Protein AF-A0A413Q1A0-F1 (afdb_monomer_lite)

Organism: NCBI:txid39491

Radius of gyration: 35.73 Å; chains: 1; bounding box: 87×46×108 Å

Secondary structure (DSSP, 8-state):
-----PPPPHHHHHHHHHHHHHTT--HHHHHHHHHHHHHT--HHHHHHH--TTS-HHHHHHHHHHHHTT--HHHHHHHT-TTS-HHHHHHHHHHHHTT--HHHHHHHHHTT--HHHHHHHHHHHHHHHHHHHHHS-S--HHHHHHHHHHHHHHHHHHHHHHHHHHHHHHHHHHHH-THHHHHHHHHHHHHHHHHHHHHHHHHHHHHHHHHHHHHHHHHHHHHHHHHHHH-

Structure (mmCIF, N/CA/C/O backbone):
data_AF-A0A413Q1A0-F1
#
_entry.id   AF-A0A413Q1A0-F1
#
loop_
_atom_site.group_PDB
_atom_site.id
_atom_site.type_symbol
_atom_site.label_atom_id
_atom_site.label_alt_id
_atom_site.label_comp_id
_atom_site.label_asym_id
_atom_site.label_entity_id
_atom_site.label_seq_id
_atom_site.pdbx_PDB_ins_code
_atom_site.Cartn_x
_atom_site.Cartn_y
_atom_site.Cartn_z
_atom_site.occupancy
_atom_site.B_iso_or_equiv
_atom_site.auth_seq_id
_atom_site.auth_comp_id
_atom_site.auth_asym_id
_atom_site.auth_atom_id
_atom_site.pdbx_PDB_model_num
ATOM 1 N N . MET A 1 1 ? -10.981 -13.295 -1.061 1.00 40.31 1 MET A N 1
ATOM 2 C CA . MET A 1 1 ? -10.394 -13.235 -2.412 1.00 40.31 1 MET A CA 1
ATOM 3 C C . MET A 1 1 ? -9.295 -12.208 -2.297 1.00 40.31 1 MET A C 1
ATOM 5 O O . MET A 1 1 ? -9.630 -11.037 -2.257 1.00 40.31 1 MET A O 1
ATOM 9 N N . GLU A 1 2 ? -8.039 -12.616 -2.133 1.00 43.53 2 GLU A N 1
ATOM 10 C CA . GLU A 1 2 ? -6.940 -11.672 -2.350 1.00 43.53 2 GLU A CA 1
ATOM 11 C C . GLU A 1 2 ? -6.896 -11.429 -3.860 1.00 43.53 2 GLU A C 1
ATOM 13 O O . GLU A 1 2 ? -6.634 -12.346 -4.644 1.00 43.53 2 GLU A O 1
ATOM 18 N N . GLU A 1 3 ? -7.280 -10.224 -4.290 1.00 47.72 3 GLU A N 1
ATOM 19 C CA . GLU A 1 3 ? -6.879 -9.744 -5.608 1.00 47.72 3 GLU A CA 1
ATOM 20 C C . GLU A 1 3 ? -5.351 -9.823 -5.629 1.00 47.72 3 GLU A C 1
ATOM 22 O O . GLU A 1 3 ? -4.702 -9.173 -4.817 1.00 47.72 3 GLU A O 1
ATOM 27 N N . ASN A 1 4 ? -4.766 -10.632 -6.518 1.00 54.69 4 ASN A N 1
ATOM 28 C CA . ASN A 1 4 ? -3.334 -10.564 -6.804 1.00 54.69 4 ASN A CA 1
ATOM 29 C C . ASN A 1 4 ? -3.051 -9.162 -7.352 1.00 54.69 4 ASN A C 1
ATOM 31 O O . ASN A 1 4 ? -3.217 -8.901 -8.546 1.00 54.69 4 ASN A O 1
ATOM 35 N N . ARG A 1 5 ? -2.711 -8.239 -6.453 1.00 67.94 5 ARG A N 1
ATOM 36 C CA . ARG A 1 5 ? -2.387 -6.862 -6.792 1.00 67.94 5 ARG A CA 1
ATOM 37 C C . ARG A 1 5 ? -1.023 -6.888 -7.462 1.00 67.94 5 ARG A C 1
ATOM 39 O O . ARG A 1 5 ? -0.015 -7.157 -6.821 1.00 67.94 5 ARG A O 1
ATOM 46 N N . GLU A 1 6 ? -0.993 -6.673 -8.772 1.00 72.62 6 GLU A N 1
ATOM 47 C CA . GLU A 1 6 ? 0.274 -6.546 -9.484 1.00 72.62 6 GLU A CA 1
ATOM 48 C C . GLU A 1 6 ? 0.897 -5.181 -9.162 1.00 72.62 6 GLU A C 1
ATOM 50 O O . GLU A 1 6 ? 0.285 -4.146 -9.459 1.00 72.62 6 GLU A O 1
ATOM 55 N N . PRO A 1 7 ? 2.099 -5.142 -8.561 1.00 75.88 7 PRO A N 1
ATOM 56 C CA . PRO A 1 7 ? 2.751 -3.885 -8.251 1.00 75.88 7 PRO A CA 1
ATOM 57 C C . PRO A 1 7 ? 3.170 -3.158 -9.528 1.00 75.88 7 PRO A C 1
ATOM 59 O O . PRO A 1 7 ? 3.539 -3.754 -10.545 1.00 75.88 7 PRO A O 1
ATOM 62 N N . LEU A 1 8 ? 3.138 -1.828 -9.467 1.00 78.56 8 LEU A N 1
ATOM 63 C CA . LEU A 1 8 ? 3.661 -0.987 -10.540 1.00 78.56 8 LEU A CA 1
ATOM 64 C C . LEU A 1 8 ? 5.155 -1.263 -10.752 1.00 78.56 8 LEU A C 1
ATOM 66 O O . LEU A 1 8 ? 5.897 -1.566 -9.819 1.00 78.56 8 LEU A O 1
ATOM 70 N N . SER A 1 9 ? 5.633 -1.086 -11.986 1.00 86.06 9 SER A N 1
ATOM 71 C CA . SER A 1 9 ? 7.069 -1.187 -12.254 1.00 86.06 9 SER A CA 1
ATOM 72 C C . SER A 1 9 ? 7.849 -0.147 -11.442 1.00 86.06 9 SER A C 1
ATOM 74 O O . SER A 1 9 ? 7.395 0.985 -11.270 1.00 86.06 9 SER A O 1
ATOM 76 N N . ALA A 1 10 ? 9.064 -0.490 -11.001 1.00 85.06 10 ALA A N 1
ATOM 77 C CA . ALA A 1 10 ? 9.901 0.404 -10.192 1.00 85.06 10 ALA A CA 1
ATOM 78 C C . ALA A 1 10 ? 10.093 1.798 -10.830 1.00 85.06 10 ALA A C 1
ATOM 80 O O . ALA A 1 10 ? 10.106 2.814 -10.139 1.00 85.06 10 ALA A O 1
ATOM 81 N N . ILE A 1 11 ? 10.164 1.861 -12.166 1.00 87.50 11 ILE A N 1
ATOM 82 C CA . ILE A 1 11 ? 10.262 3.116 -12.930 1.00 87.50 11 ILE A CA 1
ATOM 83 C C . ILE A 1 11 ? 8.973 3.943 -12.812 1.00 87.50 11 ILE A C 1
ATOM 85 O O . ILE A 1 11 ? 9.024 5.168 -12.670 1.00 87.50 11 ILE A O 1
ATOM 89 N N . ALA A 1 12 ? 7.808 3.292 -12.884 1.00 88.06 12 ALA A N 1
ATOM 90 C CA . ALA A 1 12 ? 6.521 3.959 -12.733 1.00 88.06 12 ALA A CA 1
ATOM 91 C C . ALA A 1 12 ? 6.328 4.480 -11.303 1.00 88.06 12 ALA A C 1
ATOM 93 O O . ALA A 1 12 ? 5.909 5.629 -11.144 1.00 88.06 12 ALA A O 1
ATOM 94 N N . ILE A 1 13 ? 6.701 3.685 -10.292 1.00 89.69 13 ILE A N 1
ATOM 95 C CA . ILE A 1 13 ? 6.683 4.093 -8.880 1.00 89.69 13 ILE A CA 1
ATOM 96 C C . ILE A 1 13 ? 7.561 5.332 -8.690 1.00 89.69 13 ILE A C 1
ATOM 98 O O . ILE A 1 13 ? 7.061 6.367 -8.251 1.00 89.69 13 ILE A O 1
ATOM 102 N N . GLU A 1 14 ? 8.827 5.292 -9.114 1.00 91.75 14 GLU A N 1
ATOM 103 C CA . GLU A 1 14 ? 9.751 6.421 -8.947 1.00 91.75 14 GLU A CA 1
ATOM 104 C C . GLU A 1 14 ? 9.217 7.704 -9.603 1.00 91.75 14 GLU A C 1
ATOM 106 O O . GLU A 1 14 ? 9.221 8.774 -8.993 1.00 91.75 14 GLU A O 1
ATOM 111 N N . LYS A 1 15 ? 8.647 7.607 -10.812 1.00 91.94 15 LYS A N 1
ATOM 112 C CA . LYS A 1 15 ? 8.029 8.760 -11.486 1.00 91.94 15 LYS A CA 1
ATOM 113 C C . LYS A 1 15 ? 6.879 9.362 -10.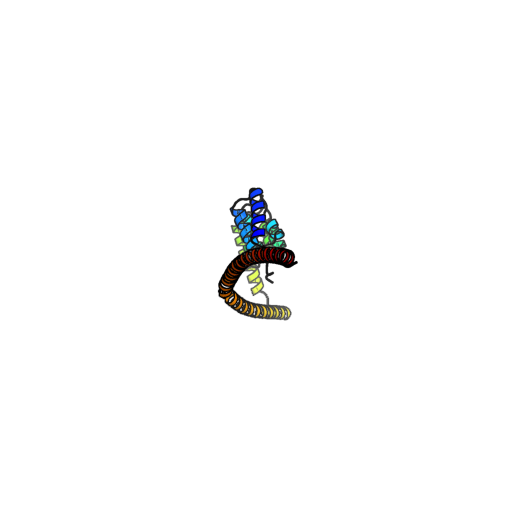669 1.00 91.94 15 LYS A C 1
ATOM 115 O O . LYS A 1 15 ? 6.740 10.586 -10.632 1.00 91.94 15 LYS A O 1
ATOM 120 N N . LYS A 1 16 ? 6.056 8.535 -10.016 1.00 91.81 16 LYS A N 1
ATOM 121 C CA . LYS A 1 16 ? 4.971 9.000 -9.136 1.00 91.81 16 LYS A CA 1
ATOM 122 C C . LYS A 1 16 ? 5.524 9.644 -7.861 1.00 91.81 16 LYS A C 1
ATOM 124 O O . LYS A 1 16 ? 5.057 10.720 -7.492 1.00 91.81 16 LYS A O 1
ATOM 129 N N . LEU A 1 17 ? 6.550 9.062 -7.240 1.00 92.56 17 LEU A N 1
ATOM 130 C CA . LEU A 1 17 ? 7.190 9.626 -6.045 1.00 92.56 17 LEU A CA 1
ATOM 131 C C . LEU A 1 17 ? 7.840 10.991 -6.327 1.00 92.56 17 LEU A C 1
ATOM 133 O O . LEU A 1 17 ? 7.701 11.914 -5.524 1.00 92.56 17 LEU A O 1
ATOM 137 N N . GLN A 1 18 ? 8.458 11.175 -7.498 1.00 92.31 18 GLN A N 1
ATOM 138 C CA . GLN A 1 18 ? 8.995 12.476 -7.925 1.00 92.31 18 GLN A CA 1
ATOM 139 C C . GLN A 1 18 ? 7.905 13.557 -8.028 1.00 92.31 18 GLN A C 1
ATOM 141 O O . GLN A 1 18 ? 8.116 14.702 -7.625 1.00 92.31 18 GLN A O 1
ATOM 146 N N . LEU A 1 19 ? 6.700 13.208 -8.495 1.00 92.25 19 LEU A N 1
ATOM 147 C CA . LEU A 1 19 ? 5.569 14.144 -8.508 1.00 92.25 19 LEU A CA 1
ATOM 148 C C . LEU A 1 19 ? 5.139 14.551 -7.092 1.00 92.25 19 LEU A C 1
ATOM 150 O O . LEU A 1 19 ? 4.730 15.695 -6.888 1.00 92.25 19 LEU A O 1
ATOM 154 N N . LEU A 1 20 ? 5.236 13.646 -6.116 1.00 91.31 20 LEU A N 1
ATOM 155 C CA . LEU A 1 20 ? 4.940 13.947 -4.713 1.00 91.31 20 LEU A CA 1
ATOM 156 C C . LEU A 1 20 ? 6.012 14.842 -4.082 1.00 91.31 20 LEU A C 1
ATOM 158 O O . LEU A 1 20 ? 5.656 15.808 -3.402 1.00 91.31 20 LEU A O 1
ATOM 162 N N . ARG A 1 21 ? 7.298 14.609 -4.387 1.00 92.00 21 ARG A N 1
ATOM 163 C CA . ARG A 1 21 ? 8.405 15.507 -3.998 1.00 92.00 21 ARG A CA 1
ATOM 164 C C . ARG A 1 21 ? 8.173 16.926 -4.525 1.00 92.00 21 ARG A C 1
ATOM 166 O O . ARG A 1 21 ? 8.232 17.885 -3.759 1.00 92.00 21 ARG A O 1
ATOM 173 N N . ASN A 1 22 ? 7.787 17.056 -5.797 1.00 92.69 22 ASN A N 1
ATOM 174 C CA . ASN A 1 22 ? 7.470 18.351 -6.416 1.00 92.69 22 ASN A CA 1
ATOM 175 C C . ASN A 1 22 ? 6.252 19.049 -5.785 1.00 92.69 22 ASN A C 1
ATOM 177 O O . ASN A 1 22 ? 6.147 20.271 -5.827 1.00 92.69 22 ASN A O 1
ATOM 181 N N . LYS A 1 23 ? 5.323 18.290 -5.192 1.00 89.81 23 LYS A N 1
ATOM 182 C CA . LYS A 1 23 ? 4.162 18.821 -4.453 1.00 89.81 23 LYS A CA 1
ATOM 183 C C . LYS A 1 23 ? 4.468 19.147 -2.983 1.00 89.81 23 LYS A C 1
ATOM 185 O O . LYS A 1 23 ? 3.547 19.562 -2.264 1.00 89.81 23 LYS A O 1
ATOM 190 N N . HIS A 1 24 ? 5.725 18.994 -2.561 1.00 88.62 24 HIS A N 1
ATOM 191 C CA . HIS A 1 24 ? 6.214 19.217 -1.200 1.00 88.62 24 HIS A CA 1
ATOM 192 C C . HIS A 1 24 ? 5.520 18.342 -0.145 1.00 88.62 24 HIS A C 1
ATOM 194 O O . HIS A 1 24 ? 5.150 18.828 0.923 1.00 88.62 24 HIS A O 1
ATOM 200 N N . PHE A 1 25 ? 5.299 17.061 -0.451 1.00 90.25 25 PHE A N 1
ATOM 201 C CA . PHE A 1 25 ? 4.959 16.079 0.583 1.00 90.25 25 PHE A CA 1
ATOM 202 C C . PHE A 1 25 ? 6.195 15.731 1.425 1.00 90.25 25 PHE A C 1
ATOM 204 O O . PHE A 1 25 ? 7.323 15.846 0.946 1.00 90.25 25 PHE A O 1
ATOM 211 N N . SER A 1 26 ? 5.984 15.325 2.681 1.00 91.31 26 SER A N 1
ATOM 212 C CA . SER A 1 26 ? 7.075 14.893 3.561 1.00 91.31 26 SER A CA 1
ATOM 213 C C . SER A 1 26 ? 7.704 13.588 3.069 1.00 91.31 26 SER A C 1
ATOM 215 O O . SER A 1 26 ? 7.033 12.777 2.427 1.00 91.31 26 SER A O 1
ATOM 217 N N . GLU A 1 27 ? 8.973 13.354 3.416 1.00 92.25 27 GLU A N 1
ATOM 218 C CA . GLU A 1 27 ? 9.640 12.083 3.098 1.00 92.25 27 GLU A CA 1
ATOM 219 C C . GLU A 1 27 ? 8.909 10.886 3.726 1.00 92.25 27 GLU A C 1
ATOM 221 O O . GLU A 1 27 ? 8.806 9.851 3.080 1.00 92.25 27 GLU A O 1
ATOM 226 N N . ASP A 1 28 ? 8.304 11.040 4.910 1.00 92.56 28 ASP A N 1
ATOM 227 C CA . ASP A 1 28 ? 7.499 9.976 5.530 1.00 92.56 28 ASP A CA 1
ATOM 228 C C . ASP A 1 28 ? 6.256 9.625 4.702 1.00 92.56 28 ASP A C 1
ATOM 230 O O . ASP A 1 28 ? 5.917 8.452 4.550 1.00 92.56 28 ASP A O 1
ATOM 234 N N . THR A 1 29 ? 5.592 10.632 4.120 1.00 93.12 29 THR A N 1
ATOM 235 C CA . THR A 1 29 ? 4.441 10.401 3.230 1.00 93.12 29 THR A CA 1
ATOM 236 C C . THR A 1 29 ? 4.890 9.708 1.949 1.00 93.12 29 THR A C 1
ATOM 238 O O . THR A 1 29 ? 4.231 8.795 1.463 1.00 93.12 29 THR A O 1
ATOM 241 N N . ILE A 1 30 ? 6.031 10.125 1.398 1.00 93.75 30 ILE A N 1
ATOM 242 C CA . ILE A 1 30 ? 6.608 9.524 0.191 1.00 93.75 30 ILE A CA 1
ATOM 243 C C . ILE A 1 30 ? 7.006 8.066 0.459 1.00 93.75 30 ILE A C 1
ATOM 245 O O . ILE A 1 30 ? 6.750 7.209 -0.384 1.00 93.75 30 ILE A O 1
ATOM 249 N N . ALA A 1 31 ? 7.588 7.773 1.624 1.00 94.25 31 ALA A N 1
ATOM 250 C CA . ALA A 1 31 ? 7.953 6.422 2.035 1.00 94.25 31 ALA A CA 1
ATOM 251 C C . ALA A 1 31 ? 6.723 5.520 2.215 1.00 94.25 31 ALA A C 1
ATOM 253 O O . ALA A 1 31 ? 6.740 4.384 1.745 1.00 94.25 31 ALA A O 1
ATOM 254 N N . LEU A 1 32 ? 5.647 6.039 2.821 1.00 94.69 32 LEU A N 1
ATOM 255 C CA . LEU A 1 32 ? 4.372 5.326 2.937 1.00 94.69 32 LEU A CA 1
ATOM 256 C C . LEU A 1 32 ? 3.809 4.976 1.554 1.00 94.69 32 LEU A C 1
ATOM 258 O O . LEU A 1 32 ? 3.583 3.813 1.250 1.00 94.69 32 LEU A O 1
ATOM 262 N N . VAL A 1 33 ? 3.679 5.974 0.677 1.00 94.38 33 VAL A N 1
ATOM 263 C CA . VAL A 1 33 ? 3.143 5.784 -0.680 1.00 94.38 33 VAL A CA 1
ATOM 264 C C . VAL A 1 33 ? 3.996 4.821 -1.503 1.00 94.38 33 VAL A C 1
ATOM 266 O O . VAL A 1 33 ? 3.470 4.061 -2.313 1.00 94.38 33 VAL A O 1
ATOM 269 N N . LYS A 1 34 ? 5.318 4.844 -1.314 1.00 93.81 34 LYS A N 1
ATOM 270 C CA . LYS A 1 34 ? 6.221 3.887 -1.952 1.00 93.81 34 LYS A CA 1
ATOM 271 C C . LYS A 1 34 ? 5.894 2.456 -1.524 1.00 93.81 34 LYS A C 1
ATOM 273 O O . LYS A 1 34 ? 5.703 1.620 -2.400 1.00 93.81 34 LYS A O 1
ATOM 278 N N . SER A 1 35 ? 5.803 2.208 -0.216 1.00 92.25 35 SER A N 1
ATOM 279 C CA . SER A 1 35 ? 5.449 0.892 0.332 1.00 92.25 35 SER A CA 1
ATOM 280 C C . SER A 1 35 ? 4.106 0.404 -0.213 1.00 92.25 35 SER A C 1
ATOM 282 O O . SER A 1 35 ? 3.972 -0.752 -0.594 1.00 92.25 35 SER A O 1
ATOM 284 N N . ASP A 1 36 ? 3.132 1.303 -0.309 1.00 93.94 36 ASP A N 1
ATOM 285 C CA . ASP A 1 36 ? 1.787 0.992 -0.788 1.00 93.94 36 ASP A CA 1
ATOM 286 C C . ASP A 1 36 ? 1.759 0.648 -2.283 1.00 93.94 36 ASP A C 1
ATOM 288 O O . ASP A 1 36 ? 1.082 -0.290 -2.702 1.00 93.94 36 ASP A O 1
ATOM 292 N N . TYR A 1 37 ? 2.533 1.357 -3.108 1.00 91.75 37 TYR A N 1
ATOM 293 C CA . TYR A 1 37 ? 2.694 0.990 -4.516 1.00 91.75 37 TYR A CA 1
ATOM 294 C C . TYR A 1 37 ? 3.456 -0.328 -4.703 1.00 91.75 37 TYR A C 1
ATOM 296 O O . TYR A 1 37 ? 3.140 -1.077 -5.628 1.00 91.75 37 TYR A O 1
ATOM 304 N N . GLU A 1 38 ? 4.447 -0.611 -3.851 1.00 89.88 38 GLU A N 1
ATOM 305 C CA . GLU A 1 38 ? 5.189 -1.881 -3.840 1.00 89.88 38 GLU A CA 1
ATOM 306 C C . GLU A 1 38 ? 4.307 -3.053 -3.388 1.00 89.88 38 GLU A C 1
ATOM 308 O O . GLU A 1 38 ? 4.469 -4.161 -3.892 1.00 89.88 38 GLU A O 1
ATOM 313 N N . TYR A 1 39 ? 3.335 -2.799 -2.506 1.00 88.38 39 TYR A N 1
ATOM 314 C CA . TYR A 1 39 ? 2.279 -3.749 -2.148 1.00 88.38 39 TYR A CA 1
ATOM 315 C C . TYR A 1 39 ? 1.258 -3.960 -3.284 1.00 88.38 39 TYR A C 1
ATOM 317 O O . TYR A 1 39 ? 0.585 -4.985 -3.340 1.00 88.38 39 TYR A O 1
ATOM 325 N N . GLY A 1 40 ? 1.151 -3.006 -4.213 1.00 89.50 40 GLY A N 1
ATOM 326 C CA . GLY A 1 40 ? 0.236 -3.063 -5.355 1.00 89.50 40 GLY A CA 1
ATOM 327 C C . GLY A 1 40 ? -1.062 -2.273 -5.173 1.00 89.50 40 GLY A C 1
ATOM 328 O O . GLY A 1 40 ? -2.018 -2.493 -5.920 1.00 89.50 40 GLY A O 1
ATOM 329 N N . LEU A 1 41 ? -1.121 -1.333 -4.221 1.00 90.50 41 LEU A N 1
ATOM 330 C CA . LEU A 1 41 ? -2.234 -0.383 -4.153 1.00 90.50 41 LEU A CA 1
ATOM 331 C C . LEU A 1 41 ? -2.303 0.455 -5.438 1.00 90.50 41 LEU A C 1
ATOM 333 O O . LEU A 1 41 ? -1.298 0.968 -5.947 1.00 90.50 41 LEU A O 1
ATOM 337 N N . LYS A 1 42 ? -3.518 0.616 -5.964 1.00 90.81 42 LYS A N 1
ATOM 338 C CA . LYS A 1 42 ? -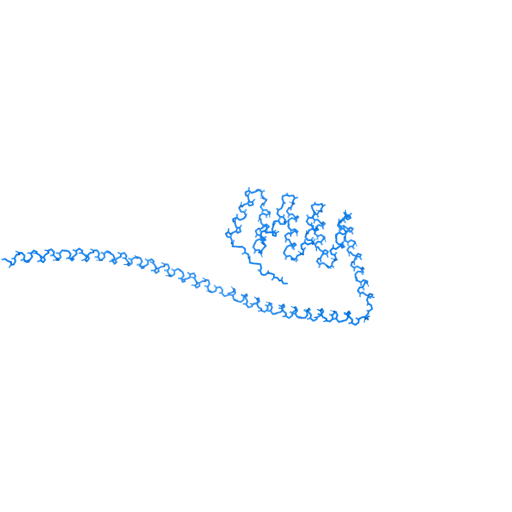3.787 1.418 -7.162 1.00 90.81 42 LYS A CA 1
ATOM 339 C C . LYS A 1 42 ? -3.749 2.905 -6.814 1.00 90.81 42 LYS A C 1
ATOM 341 O O . LYS A 1 42 ? -4.009 3.319 -5.687 1.00 90.81 42 LYS A O 1
ATOM 346 N N . GLU A 1 43 ? -3.500 3.742 -7.819 1.00 88.81 43 GLU A N 1
ATOM 347 C CA . GLU A 1 43 ? -3.471 5.203 -7.645 1.00 88.81 43 GLU A CA 1
ATOM 348 C C . GLU A 1 43 ? -4.785 5.755 -7.064 1.00 88.81 43 GLU A C 1
ATOM 350 O O . GLU A 1 43 ? -4.766 6.670 -6.243 1.00 88.81 43 GLU A O 1
ATOM 355 N N . GLU A 1 44 ? -5.921 5.165 -7.442 1.00 89.69 44 GLU A N 1
ATOM 356 C CA . GLU A 1 44 ? -7.240 5.508 -6.901 1.00 89.69 44 GLU A CA 1
ATOM 357 C C . GLU A 1 44 ? -7.326 5.250 -5.392 1.00 89.69 44 GLU A C 1
ATOM 359 O O . GLU A 1 44 ? -7.877 6.072 -4.663 1.00 89.69 44 GLU A O 1
ATOM 364 N N . GLU A 1 45 ? -6.735 4.158 -4.912 1.00 91.25 45 GLU A N 1
ATOM 365 C CA . GLU A 1 45 ? -6.732 3.782 -3.497 1.00 91.25 45 GLU A CA 1
ATOM 366 C C . GLU A 1 45 ? -5.804 4.688 -2.694 1.00 91.25 45 GLU A C 1
ATOM 368 O O . GLU A 1 45 ? -6.202 5.240 -1.671 1.00 91.25 45 GLU A O 1
ATOM 373 N N . ILE A 1 46 ? -4.603 4.946 -3.211 1.00 92.19 46 ILE A N 1
ATOM 374 C CA . ILE A 1 46 ? -3.644 5.862 -2.581 1.00 92.19 46 ILE A CA 1
ATOM 375 C C . ILE A 1 46 ? -4.220 7.279 -2.494 1.00 92.19 46 ILE A C 1
ATOM 377 O O . ILE A 1 46 ? -4.040 7.979 -1.496 1.00 92.19 46 ILE A O 1
ATOM 381 N N . SER A 1 47 ? -4.989 7.703 -3.501 1.00 91.12 47 SER A N 1
ATOM 382 C CA . SER A 1 47 ? -5.649 9.010 -3.482 1.00 91.12 47 SER A CA 1
ATOM 383 C C . SER A 1 47 ? -6.664 9.179 -2.341 1.00 91.12 47 SER A C 1
ATOM 385 O O . SER A 1 47 ? -6.957 10.317 -1.969 1.00 91.12 47 SER A O 1
ATOM 387 N N . LEU A 1 48 ? -7.164 8.084 -1.745 1.00 90.06 48 LEU A N 1
ATOM 388 C CA . LEU A 1 48 ? -8.124 8.135 -0.634 1.00 90.06 48 LEU A CA 1
ATOM 389 C C . LEU A 1 48 ? -7.517 8.732 0.637 1.00 90.06 48 LEU A C 1
ATOM 391 O O . LEU A 1 48 ? -8.217 9.438 1.367 1.00 90.06 48 LEU A O 1
ATOM 395 N N . TYR A 1 49 ? -6.235 8.469 0.897 1.00 90.75 49 TYR A N 1
ATOM 396 C CA . TYR A 1 49 ? -5.541 8.975 2.081 1.00 90.75 49 TYR A CA 1
ATOM 397 C C . TYR A 1 49 ? -4.549 10.097 1.766 1.00 90.75 49 TYR A C 1
ATOM 399 O O . TYR A 1 49 ? -4.146 10.824 2.672 1.00 90.75 49 TYR A O 1
ATOM 407 N N . LEU A 1 50 ? -4.159 10.288 0.502 1.00 90.69 50 LEU A N 1
ATOM 408 C CA . LEU A 1 50 ? -3.158 11.281 0.109 1.00 90.69 50 LEU A CA 1
ATOM 409 C C . LEU A 1 50 ? -3.723 12.717 0.080 1.00 90.69 50 LEU A C 1
ATOM 411 O O . LEU A 1 50 ? -3.865 13.342 -0.973 1.00 90.69 50 LEU A O 1
ATOM 415 N N . ASN A 1 51 ? -4.025 13.264 1.257 1.00 85.06 51 ASN A N 1
ATOM 416 C CA . ASN A 1 51 ? -4.587 14.602 1.440 1.00 85.06 51 ASN A CA 1
ATOM 417 C C . ASN A 1 51 ? -3.783 15.407 2.471 1.00 85.06 51 ASN A C 1
ATOM 419 O O . ASN A 1 51 ? -3.552 14.952 3.583 1.00 85.06 51 ASN A O 1
ATOM 423 N N . LYS A 1 52 ? -3.415 16.648 2.126 1.00 82.94 52 LYS A N 1
ATOM 424 C CA . LYS A 1 52 ? -2.635 17.554 2.991 1.00 82.94 52 LYS A CA 1
ATOM 425 C C . LYS A 1 52 ? -3.335 17.946 4.299 1.00 82.94 52 LYS A C 1
ATOM 427 O O . LYS A 1 52 ? -2.681 18.515 5.164 1.00 82.94 52 LYS A O 1
ATOM 432 N N . SER A 1 53 ? -4.641 17.706 4.431 1.00 85.69 53 SER A N 1
ATOM 433 C CA . SER A 1 53 ? -5.353 17.910 5.697 1.00 85.69 53 SER A CA 1
ATOM 434 C C . SER A 1 53 ? -5.097 16.811 6.726 1.00 85.69 53 SER A C 1
ATOM 436 O O . SER A 1 53 ? -5.444 17.015 7.885 1.00 85.69 53 SER A O 1
ATOM 438 N N . TYR A 1 54 ? -4.570 15.658 6.308 1.00 88.31 54 TYR A N 1
ATOM 439 C CA . TYR A 1 54 ? -4.226 14.569 7.212 1.00 88.31 54 TYR A CA 1
ATOM 440 C C . TYR A 1 54 ? -2.779 14.689 7.681 1.00 88.31 54 TYR A C 1
ATOM 442 O O . TYR A 1 54 ? -1.896 15.077 6.910 1.00 88.31 54 TYR A O 1
ATOM 450 N N . ASP A 1 55 ? -2.542 14.325 8.937 1.00 89.44 55 ASP A N 1
ATOM 451 C CA . ASP A 1 55 ? -1.196 14.029 9.417 1.00 89.44 55 ASP A CA 1
ATOM 452 C C . ASP A 1 55 ? -0.730 12.640 8.934 1.00 89.44 55 ASP A C 1
ATOM 454 O O . ASP A 1 55 ? -1.484 11.857 8.344 1.00 89.44 55 ASP A O 1
ATOM 458 N N . ILE A 1 56 ? 0.555 12.347 9.132 1.00 90.44 56 ILE A N 1
ATOM 459 C CA . ILE A 1 56 ? 1.153 11.097 8.658 1.00 90.44 56 ILE A CA 1
ATOM 460 C C . ILE A 1 56 ? 0.573 9.877 9.388 1.00 90.44 56 ILE A C 1
ATOM 462 O O . ILE A 1 56 ? 0.445 8.804 8.798 1.00 90.44 56 ILE A O 1
ATOM 466 N N . GLU A 1 57 ? 0.190 10.022 10.654 1.00 89.75 57 GLU A N 1
ATOM 467 C CA . GLU A 1 57 ? -0.430 8.967 11.449 1.00 89.75 57 GLU A CA 1
ATOM 468 C C . GLU A 1 57 ? -1.827 8.601 10.923 1.00 89.75 57 GLU A C 1
ATOM 470 O O . GLU A 1 57 ? -2.141 7.418 10.780 1.00 89.75 57 GLU A O 1
ATOM 475 N N . GLN A 1 58 ? -2.642 9.591 10.559 1.00 91.06 58 GLN A N 1
ATOM 476 C CA . GLN A 1 58 ? -3.944 9.404 9.919 1.00 91.06 58 GLN A CA 1
ATOM 477 C C . GLN A 1 58 ? -3.793 8.716 8.557 1.00 91.06 58 GLN A C 1
ATOM 479 O O . GLN A 1 58 ? -4.545 7.786 8.255 1.00 91.06 58 GLN A O 1
ATOM 484 N N . MET A 1 59 ? -2.801 9.123 7.754 1.00 93.44 59 MET A N 1
ATOM 485 C CA . MET A 1 59 ? -2.514 8.480 6.465 1.00 93.44 59 MET A CA 1
ATOM 486 C C . MET A 1 59 ? -2.135 7.006 6.630 1.00 93.44 59 MET A C 1
ATOM 488 O O . MET A 1 59 ? -2.625 6.171 5.875 1.00 93.44 59 MET A O 1
ATOM 492 N N . LYS A 1 60 ? -1.318 6.673 7.638 1.00 92.62 60 LYS A N 1
ATOM 493 C CA . LYS A 1 60 ? -0.931 5.286 7.939 1.00 92.62 60 LYS A CA 1
ATOM 494 C C . LYS A 1 60 ? -2.131 4.409 8.285 1.00 92.62 60 LYS A C 1
ATOM 496 O O . LYS A 1 60 ? -2.215 3.300 7.775 1.00 92.62 60 LYS A O 1
ATOM 501 N N . ILE A 1 61 ? -3.077 4.906 9.087 1.00 90.94 61 ILE A N 1
ATOM 502 C CA . ILE A 1 61 ? -4.290 4.143 9.437 1.00 90.94 61 ILE A CA 1
ATOM 503 C C . ILE A 1 61 ? -5.146 3.878 8.194 1.00 90.94 61 ILE A C 1
ATOM 505 O O . ILE A 1 61 ? -5.666 2.779 8.016 1.00 90.94 61 ILE A O 1
ATOM 509 N N . LEU A 1 62 ? -5.296 4.873 7.317 1.00 92.81 62 LEU A N 1
ATOM 510 C CA . LEU A 1 62 ? -6.066 4.705 6.084 1.00 92.81 62 LEU A CA 1
ATOM 511 C C . LEU A 1 62 ? -5.370 3.764 5.088 1.00 92.81 62 LEU A C 1
ATOM 513 O O . LEU A 1 62 ? -6.051 2.955 4.466 1.00 92.81 62 LEU A O 1
ATOM 517 N N . SER A 1 63 ? -4.041 3.828 4.973 1.00 93.44 63 SER A N 1
ATOM 518 C CA . SER A 1 63 ? -3.233 2.858 4.217 1.00 93.44 63 SER A CA 1
ATOM 519 C C . SER A 1 63 ? -3.407 1.436 4.773 1.00 93.44 63 SER A C 1
ATOM 521 O O . SER A 1 63 ? -3.711 0.506 4.028 1.00 93.44 63 SER A O 1
ATOM 523 N N . GLU A 1 64 ? -3.366 1.269 6.098 1.00 92.00 64 GLU A N 1
ATOM 524 C CA . GLU A 1 64 ? -3.603 -0.020 6.757 1.00 92.00 64 GLU A CA 1
ATOM 525 C C . GLU A 1 64 ? -5.005 -0.580 6.472 1.00 92.00 64 GLU A C 1
ATOM 527 O O . GLU A 1 64 ? -5.149 -1.779 6.234 1.00 92.00 64 GLU A O 1
ATOM 532 N N . CYS A 1 65 ? -6.034 0.273 6.422 1.00 91.94 65 CYS A N 1
ATOM 533 C CA . CYS A 1 65 ? -7.381 -0.151 6.032 1.00 91.94 65 CYS A CA 1
ATOM 534 C C . CYS A 1 65 ? -7.407 -0.750 4.615 1.00 91.94 65 CYS A C 1
ATOM 536 O O . CYS A 1 65 ? -8.122 -1.722 4.377 1.00 91.94 65 CYS A O 1
ATOM 538 N N . LEU A 1 66 ? -6.623 -0.193 3.686 1.00 91.50 66 LEU A N 1
ATOM 539 C CA . LEU A 1 66 ? -6.538 -0.673 2.304 1.00 91.50 66 LEU A CA 1
ATOM 540 C C . LEU A 1 66 ? -5.779 -2.001 2.202 1.00 91.50 66 LEU A C 1
ATOM 542 O O . LEU A 1 66 ? -6.165 -2.850 1.405 1.00 91.50 66 LEU A O 1
ATOM 546 N N . HIS A 1 67 ? -4.758 -2.214 3.038 1.00 88.00 67 HIS A N 1
ATOM 547 C CA . HIS A 1 67 ? -4.037 -3.493 3.125 1.00 88.00 67 HIS A CA 1
ATOM 548 C C . HIS A 1 67 ? -4.861 -4.621 3.755 1.00 88.00 67 HIS A C 1
ATOM 550 O O . HIS A 1 67 ? -4.602 -5.790 3.494 1.00 88.00 67 HIS A O 1
ATOM 556 N N . LYS A 1 68 ? -5.842 -4.287 4.601 1.00 87.00 68 LYS A N 1
ATOM 557 C CA . LYS A 1 68 ? -6.725 -5.262 5.264 1.00 87.00 68 LYS A CA 1
ATOM 558 C C . LYS A 1 68 ? -8.043 -5.491 4.519 1.00 87.00 68 LYS A C 1
ATOM 560 O O . LYS A 1 68 ? -8.966 -6.064 5.095 1.00 87.00 68 LYS A O 1
ATOM 565 N N . ASP A 1 69 ? -8.149 -5.003 3.279 1.00 85.50 69 ASP A N 1
ATOM 566 C CA . ASP A 1 69 ? -9.362 -5.046 2.453 1.00 85.50 69 ASP A CA 1
ATOM 567 C C . ASP A 1 69 ? -10.619 -4.567 3.208 1.00 85.50 69 ASP A C 1
ATOM 569 O O . ASP A 1 69 ? -11.724 -5.097 3.050 1.00 85.50 69 ASP A O 1
ATOM 573 N N . VAL A 1 70 ? -10.455 -3.549 4.064 1.00 85.94 70 VAL A N 1
ATOM 574 C CA . VAL A 1 70 ? -11.574 -2.941 4.785 1.00 85.94 70 VAL A CA 1
ATOM 575 C C . VAL A 1 70 ? -12.527 -2.337 3.747 1.00 85.94 70 VAL A C 1
ATOM 577 O O . VAL A 1 70 ? -12.095 -1.567 2.884 1.00 85.94 70 VAL A O 1
ATOM 580 N N . PRO A 1 71 ? -13.830 -2.658 3.794 1.00 85.31 71 PRO A N 1
ATOM 581 C CA . PRO A 1 71 ? -14.768 -2.191 2.795 1.00 85.31 71 PRO A CA 1
ATOM 582 C C . PRO A 1 71 ? -14.917 -0.667 2.846 1.00 85.31 71 PRO A C 1
ATOM 584 O O . PRO A 1 71 ? -14.742 -0.001 3.872 1.00 85.31 71 PRO A O 1
ATOM 587 N N . LYS A 1 72 ? -15.209 -0.099 1.676 1.00 84.88 72 LYS A N 1
ATOM 588 C CA . LYS A 1 72 ? -15.164 1.348 1.435 1.00 84.88 72 LYS A CA 1
ATOM 589 C C . LYS A 1 72 ? -16.092 2.152 2.351 1.00 84.88 72 LYS A C 1
ATOM 591 O O . LYS A 1 72 ? -15.760 3.273 2.714 1.00 84.88 72 LYS A O 1
ATOM 596 N N . ASP A 1 73 ? -17.231 1.586 2.731 1.00 84.62 73 ASP A N 1
ATOM 597 C CA . ASP A 1 73 ? -18.181 2.181 3.674 1.00 84.62 73 ASP A CA 1
ATOM 598 C C . ASP A 1 73 ? -17.569 2.401 5.066 1.00 84.62 73 ASP A C 1
ATOM 600 O O . ASP A 1 73 ? -17.779 3.450 5.678 1.00 84.62 73 ASP A O 1
ATOM 604 N N . MET A 1 74 ? -16.757 1.457 5.537 1.00 86.12 74 MET A N 1
ATOM 605 C CA . MET A 1 74 ? -16.022 1.574 6.791 1.00 86.12 74 MET A CA 1
ATOM 606 C C . MET A 1 74 ? -14.859 2.570 6.672 1.00 86.12 74 MET A C 1
ATOM 608 O O . MET A 1 74 ? -14.676 3.410 7.557 1.00 86.12 74 MET A O 1
ATOM 612 N N . ILE A 1 75 ? -14.127 2.559 5.553 1.00 88.88 75 ILE A N 1
ATOM 613 C CA . ILE A 1 75 ? -13.089 3.568 5.270 1.00 88.88 75 ILE A CA 1
ATOM 614 C C . ILE A 1 75 ? -13.695 4.979 5.252 1.00 88.88 75 ILE A C 1
ATOM 616 O O . ILE A 1 75 ? -13.104 5.915 5.792 1.00 88.88 75 ILE A O 1
ATOM 620 N N . ASP A 1 76 ? -14.893 5.144 4.687 1.00 87.69 76 ASP A N 1
ATOM 621 C CA . ASP A 1 76 ? -15.599 6.425 4.626 1.00 87.69 76 ASP A CA 1
ATOM 622 C C . ASP A 1 76 ? -15.994 6.963 6.011 1.00 87.69 76 ASP A C 1
ATOM 624 O O . ASP A 1 76 ? -16.049 8.182 6.197 1.00 87.69 76 ASP A O 1
ATOM 628 N N . ILE A 1 77 ? -16.220 6.080 6.987 1.00 84.94 77 ILE A N 1
ATOM 629 C CA . ILE A 1 77 ? -16.415 6.461 8.390 1.00 84.94 77 ILE A CA 1
ATOM 630 C C . ILE A 1 77 ? -15.072 6.876 8.999 1.00 84.94 77 ILE A C 1
ATOM 632 O O . ILE A 1 77 ? -14.962 7.973 9.544 1.00 84.94 77 ILE A O 1
ATOM 636 N N . ILE A 1 78 ? -14.037 6.040 8.865 1.00 86.06 78 ILE A N 1
ATOM 637 C CA . ILE A 1 78 ? -12.720 6.270 9.481 1.00 86.06 78 ILE A CA 1
ATOM 638 C C . ILE A 1 78 ? -12.066 7.555 8.956 1.00 86.06 78 ILE A C 1
ATOM 640 O O . ILE A 1 78 ? -11.488 8.305 9.739 1.00 86.06 78 ILE A O 1
ATOM 644 N N . LYS A 1 79 ? -12.193 7.859 7.659 1.00 85.31 79 LYS A N 1
ATOM 645 C CA . LYS A 1 79 ? -11.548 9.023 7.023 1.00 85.31 79 LYS A CA 1
ATOM 646 C C . LYS A 1 79 ? -12.098 10.381 7.470 1.00 85.31 79 LYS A C 1
ATOM 648 O O . LYS A 1 79 ? -11.608 11.413 7.024 1.00 85.31 79 LYS A O 1
ATOM 653 N N . ASN A 1 80 ? -13.152 10.429 8.279 1.00 81.88 80 ASN A N 1
ATOM 654 C CA . ASN A 1 80 ? -13.736 11.695 8.701 1.00 81.88 80 ASN A CA 1
ATOM 655 C C . ASN A 1 80 ? -12.717 12.515 9.516 1.00 81.88 80 ASN A C 1
ATOM 657 O O . ASN A 1 80 ? -12.347 12.151 10.629 1.00 81.88 80 ASN A O 1
ATOM 661 N N . THR A 1 81 ? -12.312 13.667 8.975 1.00 67.31 81 THR A N 1
ATOM 662 C CA . THR A 1 81 ? -11.274 14.561 9.528 1.00 67.31 81 THR A CA 1
ATOM 663 C C . THR A 1 81 ? -11.581 15.106 10.924 1.00 67.31 81 THR A C 1
ATOM 665 O O . THR A 1 81 ? -10.712 15.698 11.558 1.00 67.31 81 THR A O 1
ATOM 668 N N . LYS A 1 82 ? -12.812 14.935 11.418 1.00 79.31 82 LYS A N 1
ATOM 669 C CA . LYS A 1 82 ? -13.201 15.294 12.789 1.00 79.31 82 LYS A CA 1
ATOM 670 C C . LYS A 1 82 ? -12.657 14.321 13.836 1.00 79.31 82 LYS A C 1
ATOM 672 O O . LYS A 1 82 ? -12.654 14.661 15.018 1.00 79.31 82 LYS A O 1
ATOM 677 N N . TYR A 1 83 ? -12.251 13.122 13.428 1.00 77.94 83 TYR A N 1
ATOM 678 C CA . TYR A 1 83 ? -11.773 12.090 14.333 1.00 77.94 83 TYR A CA 1
ATOM 679 C C . TYR A 1 83 ? -10.267 12.207 14.568 1.00 77.94 83 TYR A C 1
ATOM 681 O O . TYR A 1 83 ? -9.474 12.445 13.658 1.00 77.94 83 TYR A O 1
ATOM 689 N N . SER A 1 84 ? -9.872 12.021 15.823 1.00 81.44 84 SER A N 1
ATOM 690 C CA . SER A 1 84 ? -8.465 11.895 16.199 1.00 81.44 84 SER A CA 1
ATOM 691 C C . SER A 1 84 ? -7.867 10.582 15.687 1.00 81.44 84 SER A C 1
ATOM 693 O O . SER A 1 84 ? -8.580 9.589 15.533 1.00 81.44 84 SER A O 1
ATOM 695 N N . VAL A 1 85 ? -6.539 10.542 15.536 1.00 82.38 85 VAL A N 1
ATOM 696 C CA . VAL A 1 85 ? -5.763 9.325 15.215 1.00 82.38 85 VAL A CA 1
ATOM 697 C C . VAL A 1 85 ? -6.193 8.137 16.087 1.00 82.38 85 VAL A C 1
ATOM 699 O O . VAL A 1 85 ? -6.456 7.047 15.589 1.00 82.38 85 VAL A O 1
ATOM 702 N N . HIS A 1 86 ? -6.361 8.362 17.394 1.00 79.38 86 HIS A N 1
ATOM 703 C CA . HIS A 1 86 ? -6.776 7.317 18.331 1.00 79.38 86 HIS A CA 1
ATOM 704 C C . HIS A 1 86 ? -8.192 6.799 18.047 1.00 79.38 86 HIS A C 1
ATOM 706 O O . HIS A 1 86 ? -8.442 5.605 18.165 1.00 79.38 86 HIS A O 1
ATOM 712 N N . GLN A 1 87 ? -9.126 7.675 17.674 1.00 78.19 87 GLN A N 1
ATOM 713 C CA . GLN A 1 87 ? -10.491 7.272 17.327 1.00 78.19 87 GLN A CA 1
ATOM 714 C C . GLN A 1 87 ? -10.528 6.483 16.012 1.00 78.19 87 GLN A C 1
ATOM 716 O O . GLN A 1 87 ? -11.242 5.484 15.924 1.00 78.19 87 GLN A O 1
ATOM 721 N N . MET A 1 88 ? -9.725 6.880 15.019 1.00 85.94 88 MET A N 1
ATOM 722 C CA . MET A 1 88 ? -9.567 6.130 13.767 1.00 85.94 88 MET A CA 1
ATOM 723 C C . MET A 1 88 ? -9.016 4.723 14.031 1.00 85.94 88 MET A C 1
ATOM 725 O O . MET A 1 88 ? -9.575 3.741 13.548 1.00 85.94 88 MET A O 1
ATOM 729 N N . GLN A 1 89 ? -7.981 4.615 14.867 1.00 82.38 89 GLN A N 1
ATOM 730 C CA . GLN A 1 89 ? -7.354 3.336 15.198 1.00 82.38 89 GLN A CA 1
ATOM 731 C C . GLN A 1 89 ? -8.285 2.410 15.993 1.00 82.38 89 GLN A C 1
ATOM 733 O O . GLN A 1 89 ? -8.401 1.230 15.676 1.00 82.38 89 GLN A O 1
ATOM 738 N N . VAL A 1 90 ? -9.008 2.947 16.982 1.00 78.44 90 VAL A N 1
ATOM 739 C CA . VAL A 1 90 ? -10.015 2.186 17.743 1.00 78.44 90 VAL A CA 1
ATOM 740 C C . VAL A 1 90 ? -11.152 1.703 16.835 1.00 78.44 90 VAL A C 1
ATOM 742 O O . VAL A 1 90 ? -11.642 0.590 17.008 1.00 78.44 90 VAL A O 1
ATOM 745 N N . SER A 1 91 ? -11.553 2.504 15.843 1.00 83.69 91 SER A N 1
ATOM 746 C CA . SER A 1 91 ? -12.583 2.103 14.874 1.00 83.69 91 SER A CA 1
ATOM 747 C C . SER A 1 91 ? -12.148 0.908 14.034 1.00 83.69 91 SER A C 1
ATOM 749 O O . SER A 1 91 ? -12.927 -0.029 13.862 1.00 83.69 91 SER A O 1
ATOM 751 N N . LEU A 1 92 ? -10.907 0.930 13.541 1.00 85.62 92 LEU A N 1
ATOM 752 C CA . LEU A 1 92 ? -10.328 -0.185 12.795 1.00 85.62 92 LEU A CA 1
ATOM 753 C C . LEU A 1 92 ? -10.248 -1.450 13.666 1.00 85.62 92 LEU A C 1
ATOM 755 O O . LEU A 1 92 ? -10.707 -2.511 13.253 1.00 85.62 92 LEU A O 1
ATOM 759 N N . GLU A 1 93 ? -9.778 -1.320 14.909 1.00 80.75 93 GLU A N 1
ATOM 760 C CA . GLU A 1 93 ? -9.712 -2.431 15.868 1.00 80.75 93 GLU A CA 1
ATOM 761 C C . GLU A 1 93 ? -11.099 -3.047 16.142 1.00 80.75 93 GLU A C 1
ATOM 763 O O . GLU A 1 93 ? -11.245 -4.269 16.216 1.00 80.75 93 GLU A O 1
ATOM 768 N N . PHE A 1 94 ? -12.142 -2.226 16.288 1.00 78.50 94 PHE A N 1
ATOM 769 C CA . PHE A 1 94 ? -13.505 -2.723 16.510 1.00 78.50 94 PHE A CA 1
ATOM 770 C C . PHE A 1 94 ? -14.036 -3.481 15.299 1.00 78.50 94 PHE A C 1
ATOM 772 O O . PHE A 1 94 ? -14.678 -4.521 15.466 1.00 78.50 94 PHE A O 1
ATOM 779 N N . TYR A 1 95 ? -13.745 -2.987 14.097 1.00 84.00 95 TYR A N 1
ATOM 780 C CA . TYR A 1 95 ? -14.121 -3.660 12.863 1.00 84.00 95 TYR A CA 1
ATOM 781 C C . TYR A 1 95 ? -13.453 -5.038 12.749 1.00 84.00 95 TYR A C 1
ATOM 783 O O . TYR A 1 95 ? -14.139 -6.033 12.521 1.00 84.00 95 TYR A O 1
ATOM 791 N N . GLU A 1 96 ? -12.150 -5.133 13.026 1.00 82.19 96 GLU A N 1
ATOM 792 C CA . GLU A 1 96 ? -11.406 -6.405 13.029 1.00 82.19 96 GLU A CA 1
ATOM 793 C C . GLU A 1 96 ? -11.947 -7.417 14.041 1.00 82.19 96 GLU A C 1
ATOM 795 O O . GLU A 1 96 ? -11.935 -8.626 13.811 1.00 82.19 96 GLU A O 1
ATOM 800 N N . LYS A 1 97 ? -12.470 -6.921 15.162 1.00 76.81 97 LYS A N 1
ATOM 801 C CA . LYS A 1 97 ? -13.108 -7.731 16.204 1.00 76.81 97 LYS A CA 1
ATOM 802 C C . LYS A 1 97 ? -14.563 -8.104 15.897 1.00 76.81 97 LYS A C 1
ATOM 804 O O . LYS A 1 97 ? -15.208 -8.757 16.719 1.00 76.81 97 LYS A O 1
ATOM 809 N N . GLY A 1 98 ? -15.077 -7.732 14.724 1.00 74.06 98 GLY A N 1
ATOM 810 C CA . GLY A 1 98 ? -16.406 -8.106 14.241 1.00 74.06 98 GLY A CA 1
ATOM 811 C C . GLY A 1 98 ? -17.544 -7.250 14.797 1.00 74.06 98 GLY A C 1
ATOM 812 O O . GLY A 1 98 ? -18.697 -7.686 14.792 1.00 74.06 98 GLY A O 1
ATOM 813 N N . VAL A 1 99 ? -17.250 -6.047 15.299 1.00 71.88 99 VAL A N 1
ATOM 814 C CA . VAL A 1 99 ? -18.294 -5.105 15.721 1.00 71.88 99 VAL A CA 1
ATOM 815 C C . VAL A 1 99 ? -19.026 -4.582 14.480 1.00 71.88 99 VAL A C 1
ATOM 817 O O . VAL A 1 99 ? -18.373 -4.166 13.522 1.00 71.88 99 VAL A O 1
ATOM 820 N N . PRO A 1 100 ? -20.372 -4.550 14.474 1.00 77.81 100 PRO A N 1
ATOM 821 C CA . PRO A 1 100 ? -21.124 -4.022 13.343 1.00 77.81 100 PRO A CA 1
ATOM 822 C C . PRO A 1 100 ? -20.735 -2.575 13.010 1.00 77.81 100 PRO A C 1
ATOM 824 O O . PRO A 1 100 ? -20.695 -1.719 13.895 1.00 77.81 100 PRO A O 1
ATOM 827 N N . VAL A 1 101 ? -20.537 -2.283 11.720 1.00 78.75 101 VAL A N 1
ATOM 828 C CA . VAL A 1 101 ? -20.153 -0.949 11.208 1.00 78.75 101 VAL A CA 1
ATOM 829 C C . VAL A 1 101 ? -21.085 0.155 11.726 1.00 78.75 101 VAL A C 1
ATOM 831 O O . VAL A 1 101 ? -20.632 1.227 12.123 1.00 78.75 101 VAL A O 1
ATOM 834 N N . GLN A 1 102 ? -22.389 -0.132 11.806 1.00 75.69 102 GLN A N 1
ATOM 835 C CA . GLN A 1 102 ? -23.393 0.793 12.336 1.00 75.69 102 GLN A CA 1
ATOM 836 C C . GLN A 1 102 ? -23.137 1.162 13.806 1.00 75.69 102 GLN A C 1
ATOM 838 O O . GLN A 1 102 ? -23.217 2.332 14.176 1.00 75.69 102 GLN A O 1
ATOM 843 N N . THR A 1 103 ? -22.770 0.184 14.635 1.00 72.00 103 THR A N 1
ATOM 844 C CA . THR A 1 103 ? -22.427 0.412 16.043 1.00 72.00 103 THR A CA 1
ATOM 845 C C . THR A 1 103 ? -21.159 1.251 16.164 1.00 72.00 103 THR A C 1
ATOM 847 O O . THR A 1 103 ? -21.119 2.175 16.972 1.00 72.00 103 THR A O 1
ATOM 850 N N . ILE A 1 104 ? -20.144 0.991 15.334 1.00 75.75 104 ILE A N 1
ATOM 851 C CA . ILE A 1 104 ? -18.908 1.787 15.335 1.00 75.75 104 ILE A CA 1
ATOM 852 C C . ILE A 1 104 ? -19.223 3.243 14.984 1.00 75.75 104 ILE A C 1
ATOM 854 O O . ILE A 1 104 ? -18.803 4.148 15.703 1.00 75.75 104 ILE A O 1
ATOM 858 N N . LYS A 1 105 ? -20.028 3.472 13.943 1.00 81.00 105 LYS A N 1
ATOM 859 C CA . LYS A 1 105 ? -20.454 4.813 13.531 1.00 81.00 105 LYS A CA 1
ATOM 860 C C . LYS A 1 105 ? -21.154 5.575 14.658 1.00 81.00 105 LYS A C 1
ATOM 862 O O . LYS A 1 105 ? -20.793 6.711 14.940 1.00 81.00 105 LYS A O 1
ATOM 867 N N . GLU A 1 106 ? -22.110 4.948 15.338 1.00 78.50 106 GLU A N 1
ATOM 868 C CA . GLU A 1 106 ? -22.838 5.580 16.447 1.00 78.50 106 GLU A CA 1
ATOM 869 C C . GLU A 1 106 ? -21.928 5.949 17.617 1.00 78.50 106 GLU A C 1
ATOM 871 O O . GLU A 1 106 ? -22.095 6.997 18.239 1.00 78.50 106 GLU A O 1
ATOM 876 N N . VAL A 1 107 ? -20.968 5.083 17.931 1.00 72.25 107 VAL A N 1
ATOM 877 C CA . VAL A 1 107 ? -20.023 5.297 19.029 1.00 72.25 107 VAL A CA 1
ATOM 878 C C . VAL A 1 107 ? -19.045 6.423 18.658 1.00 72.25 107 VAL A C 1
ATOM 880 O O . VAL A 1 107 ? -18.757 7.287 19.485 1.00 72.25 107 VAL A O 1
ATOM 883 N N . MET A 1 108 ? -18.648 6.509 17.386 1.00 72.19 108 MET A N 1
ATOM 884 C CA . MET A 1 108 ? -17.804 7.580 16.845 1.00 72.19 108 MET A CA 1
ATOM 885 C C . MET A 1 108 ? -18.516 8.938 16.770 1.00 72.19 108 MET A C 1
ATOM 887 O O . MET A 1 108 ? -17.935 9.960 17.140 1.00 72.19 108 MET A O 1
ATOM 891 N N . ASP A 1 109 ? -19.785 8.967 16.357 1.00 75.38 109 ASP A N 1
ATOM 892 C CA . ASP A 1 109 ? -20.588 10.194 16.250 1.00 75.38 109 ASP A CA 1
ATOM 893 C C . ASP A 1 109 ? -20.907 10.823 17.613 1.00 75.38 109 ASP A C 1
ATOM 895 O O . ASP A 1 109 ? -21.084 12.039 17.709 1.00 75.38 109 ASP A O 1
ATOM 899 N N . LYS A 1 110 ? -20.912 10.030 18.692 1.00 72.12 110 LYS A N 1
ATOM 900 C CA . LYS A 1 110 ? -21.051 10.547 20.063 1.00 72.12 110 LYS A CA 1
ATOM 901 C C . LYS A 1 110 ? -19.824 11.338 20.534 1.00 72.12 110 LYS A C 1
ATOM 903 O O . LYS A 1 110 ? -19.906 12.020 21.553 1.00 72.12 110 LYS A O 1
ATOM 908 N N . GLY A 1 111 ? -18.703 11.282 19.803 1.00 57.81 111 GLY A N 1
ATOM 909 C CA . GLY A 1 111 ? -17.504 12.075 20.090 1.00 57.81 111 GLY A CA 1
ATOM 910 C C . GLY A 1 111 ? -16.882 11.773 21.456 1.00 57.81 111 GLY A C 1
ATOM 911 O O . GLY A 1 111 ? -16.211 12.627 22.038 1.00 57.81 111 GLY A O 1
ATOM 912 N N . GLU A 1 112 ? -17.137 10.582 22.000 1.00 59.12 112 GLU A N 1
ATOM 913 C CA . GLU A 1 112 ? -16.709 10.229 23.347 1.00 59.12 112 GLU A CA 1
ATOM 914 C C . GLU A 1 112 ? -15.203 9.939 23.419 1.00 59.12 112 GLU A C 1
ATOM 916 O O . GLU A 1 112 ? -14.534 9.622 22.431 1.00 59.12 112 GLU A O 1
ATOM 921 N N . LYS A 1 113 ? -14.638 10.076 24.624 1.00 58.22 113 LYS A N 1
ATOM 922 C CA . LYS A 1 113 ? -13.211 9.832 24.866 1.00 58.22 113 LYS A CA 1
ATOM 923 C C . LYS A 1 113 ? -12.869 8.361 24.564 1.00 58.22 113 LYS A C 1
ATOM 925 O O . LYS A 1 113 ? -13.675 7.490 24.886 1.00 58.22 113 LYS A O 1
ATOM 930 N N . PRO A 1 114 ? -11.652 8.045 24.076 1.00 52.62 114 PRO A N 1
ATOM 931 C CA . PRO A 1 114 ? -11.237 6.675 23.733 1.00 52.62 114 PRO A CA 1
ATOM 932 C C . PRO A 1 114 ? -11.470 5.630 24.837 1.00 52.62 114 PRO A C 1
ATOM 934 O O . PRO A 1 114 ? -11.760 4.471 24.556 1.00 52.62 114 PRO A O 1
ATOM 937 N N . ILE A 1 115 ? -11.388 6.046 26.105 1.00 53.12 115 ILE A N 1
ATOM 938 C CA . ILE A 1 115 ? -11.679 5.196 27.269 1.00 53.12 115 ILE A CA 1
ATOM 939 C C . ILE A 1 115 ? -13.150 4.760 27.290 1.00 53.12 115 ILE A C 1
ATOM 941 O O . ILE A 1 115 ? -13.437 3.588 27.524 1.00 53.12 115 ILE A O 1
ATOM 945 N N . THR A 1 116 ? -14.083 5.672 27.018 1.00 56.78 116 THR A N 1
ATOM 946 C CA . THR A 1 116 ? -15.510 5.341 26.986 1.00 56.78 116 THR A CA 1
ATOM 947 C C . THR A 1 116 ? -15.864 4.508 25.759 1.00 56.78 116 THR A C 1
ATOM 949 O O . THR A 1 116 ? -16.668 3.591 25.871 1.00 56.78 116 THR A O 1
ATOM 952 N N . MET A 1 117 ? -15.184 4.731 24.628 1.00 58.41 117 MET A N 1
ATOM 953 C CA . MET A 1 117 ? -15.297 3.882 23.432 1.00 58.41 117 MET A CA 1
ATOM 954 C C . MET A 1 117 ? -14.919 2.431 23.748 1.00 58.41 117 MET A C 1
ATOM 956 O O . MET A 1 117 ? -15.649 1.507 23.400 1.00 58.41 117 MET A O 1
ATOM 960 N N . ARG A 1 118 ? -13.798 2.223 24.456 1.00 59.88 118 ARG A N 1
ATOM 961 C CA . ARG A 1 118 ? -13.345 0.888 24.873 1.00 59.88 118 ARG A CA 1
ATOM 962 C C . ARG A 1 118 ? -14.336 0.222 25.831 1.00 59.88 118 ARG A C 1
ATOM 964 O O . ARG A 1 118 ? -14.604 -0.964 25.685 1.00 59.88 118 ARG A O 1
ATOM 971 N N . ARG A 1 119 ? -14.940 0.991 26.743 1.00 63.97 119 ARG A N 1
ATOM 972 C CA . ARG A 1 119 ? -16.000 0.491 27.630 1.00 63.97 119 ARG A CA 1
ATOM 973 C C . ARG A 1 119 ? -17.265 0.102 26.859 1.00 63.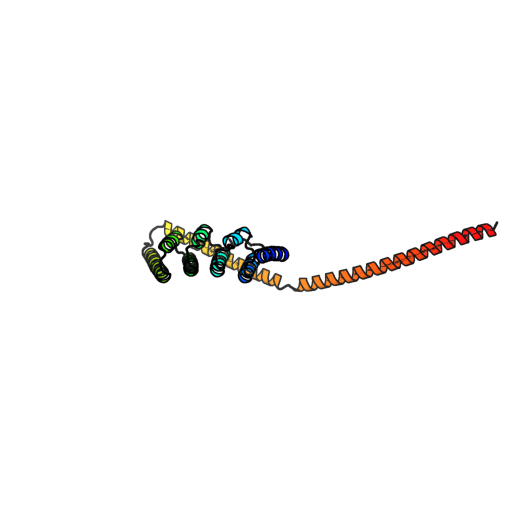97 119 ARG A C 1
ATOM 975 O O . ARG A 1 119 ? -17.826 -0.954 27.111 1.00 63.97 119 ARG A O 1
ATOM 982 N N . LEU A 1 120 ? -17.684 0.917 25.889 1.00 60.59 120 LEU A N 1
ATOM 983 C CA . LEU A 1 120 ? -18.809 0.608 24.998 1.00 60.59 120 LEU A CA 1
ATOM 984 C C . LEU A 1 120 ? -18.536 -0.657 24.176 1.00 60.59 120 LEU A C 1
ATOM 986 O O . LEU A 1 120 ? -19.435 -1.466 23.985 1.00 60.59 120 LEU A O 1
ATOM 990 N N . TYR A 1 121 ? -17.295 -0.868 23.742 1.00 58.84 121 TYR A N 1
ATOM 991 C CA . TYR A 1 121 ? -16.883 -2.111 23.095 1.00 58.84 121 TYR A CA 1
ATOM 992 C C . TYR A 1 121 ? -16.964 -3.321 24.021 1.00 58.84 121 TYR A C 1
ATOM 994 O O . TYR A 1 121 ? -17.495 -4.350 23.617 1.00 58.84 121 TYR A O 1
ATOM 1002 N N . GLU A 1 122 ? -16.489 -3.206 25.260 1.00 61.53 122 GLU A N 1
ATOM 1003 C CA . GLU A 1 122 ? -16.639 -4.266 26.261 1.00 61.53 122 GLU A CA 1
ATOM 1004 C C . GLU A 1 122 ? -18.120 -4.578 26.524 1.00 61.53 122 GLU A C 1
ATOM 1006 O O . GLU A 1 122 ? -18.498 -5.747 26.526 1.00 61.53 122 GLU A O 1
ATOM 1011 N N . GLU A 1 123 ? -18.974 -3.555 26.640 1.00 64.81 123 GLU A N 1
ATOM 1012 C CA . GLU A 1 123 ? -20.425 -3.712 26.800 1.00 64.81 123 GLU A CA 1
ATOM 1013 C C . GLU A 1 123 ? -21.070 -4.398 25.577 1.00 64.81 123 GLU A C 1
ATOM 1015 O O . GLU A 1 123 ? -21.852 -5.338 25.742 1.00 64.81 123 GLU A O 1
ATOM 1020 N N . VAL A 1 124 ? -20.719 -3.994 24.349 1.00 62.19 124 VAL A N 1
ATOM 1021 C CA . VAL A 1 124 ? -21.225 -4.604 23.102 1.00 62.19 124 VAL A CA 1
ATOM 1022 C C . VAL A 1 124 ? -20.730 -6.043 22.947 1.00 62.19 124 VAL A C 1
ATOM 1024 O O . VAL A 1 124 ? -21.513 -6.920 22.586 1.00 62.19 124 VAL A O 1
ATOM 1027 N N . LEU A 1 125 ? -19.467 -6.329 23.271 1.00 60.81 125 LEU A N 1
ATOM 1028 C CA . LEU A 1 125 ? -18.942 -7.695 23.305 1.00 60.81 125 LEU A CA 1
ATOM 1029 C C . LEU A 1 125 ? -19.675 -8.556 24.330 1.00 60.81 125 LEU A C 1
ATOM 1031 O O . LEU A 1 125 ? -19.973 -9.722 24.066 1.00 60.81 125 LEU A O 1
ATOM 1035 N N . GLU A 1 126 ? -19.944 -8.012 25.514 1.00 67.81 126 GLU A N 1
ATOM 1036 C CA . GLU A 1 126 ? -20.652 -8.730 26.562 1.00 67.81 126 GLU A CA 1
ATOM 1037 C C . GLU A 1 126 ? -22.099 -9.014 26.141 1.00 67.81 126 GLU A C 1
ATOM 1039 O O . GLU A 1 126 ? -22.596 -10.119 26.365 1.00 67.81 126 GLU A O 1
ATOM 1044 N N . GLN A 1 127 ? -22.753 -8.067 25.462 1.00 63.25 127 GLN A N 1
ATOM 1045 C CA . GLN A 1 127 ? -24.069 -8.263 24.855 1.00 63.25 127 GLN A CA 1
ATOM 1046 C C . GLN A 1 127 ? -24.035 -9.311 23.738 1.00 63.25 127 GLN A C 1
ATOM 1048 O O . GLN A 1 127 ? -24.849 -10.229 23.767 1.00 63.25 127 GLN A O 1
ATOM 1053 N N . LEU A 1 128 ? -23.073 -9.259 22.813 1.00 56.59 128 LEU A N 1
ATOM 1054 C CA . LEU A 1 128 ? -22.903 -10.270 21.760 1.00 56.59 128 LEU A CA 1
ATOM 1055 C C . LEU A 1 128 ? -22.642 -11.664 22.343 1.00 56.59 128 LEU A C 1
ATOM 1057 O O . LEU A 1 128 ? -23.199 -12.652 21.866 1.00 56.59 128 LEU A O 1
ATOM 1061 N N . ASN A 1 129 ? -21.850 -11.753 23.413 1.00 63.16 129 ASN A N 1
ATOM 1062 C CA . ASN A 1 129 ? -21.599 -13.004 24.125 1.00 63.16 129 ASN A CA 1
ATOM 1063 C C . ASN A 1 129 ? -22.834 -13.503 24.883 1.00 63.16 129 ASN A C 1
ATOM 1065 O O . ASN A 1 129 ? -23.076 -14.709 24.917 1.00 63.16 129 ASN A O 1
ATOM 1069 N N . LYS A 1 130 ? -23.634 -12.609 25.475 1.00 68.69 130 LYS A N 1
ATOM 1070 C CA . LYS A 1 130 ? -24.916 -12.959 26.106 1.00 68.69 130 LYS A CA 1
ATOM 1071 C C . LYS A 1 130 ? -25.925 -13.440 25.069 1.00 68.69 130 LYS A C 1
ATOM 1073 O O . LYS A 1 130 ? -26.532 -14.478 25.293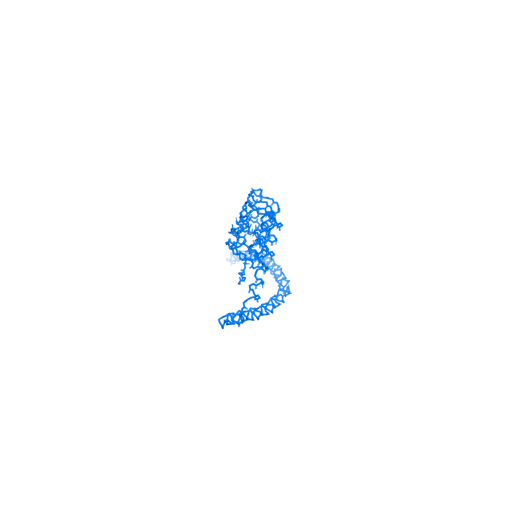 1.00 68.69 130 LYS A O 1
ATOM 1078 N N . VAL A 1 131 ? -26.032 -12.767 23.924 1.00 62.34 131 VAL A N 1
ATOM 1079 C CA . VAL A 1 131 ? -26.872 -13.190 22.794 1.00 62.34 131 VAL A CA 1
ATOM 1080 C C . VAL A 1 131 ? -26.415 -14.557 22.286 1.00 62.34 131 VAL A C 1
ATOM 1082 O O . VAL A 1 131 ? -27.236 -15.462 22.223 1.00 62.34 131 VAL A O 1
ATOM 1085 N N . LYS A 1 132 ? -25.111 -14.781 22.061 1.00 57.78 132 LYS A N 1
ATOM 1086 C CA . LYS A 1 132 ? -24.571 -16.108 21.701 1.00 57.78 132 LYS A CA 1
ATOM 1087 C C . LYS A 1 132 ? -24.902 -17.201 22.723 1.00 57.78 132 LYS A C 1
ATOM 1089 O O . LYS A 1 132 ? -25.167 -18.328 22.326 1.00 57.78 132 LYS A O 1
ATOM 1094 N N . LYS A 1 133 ? -24.891 -16.884 24.022 1.00 58.81 133 LYS A N 1
ATOM 1095 C CA . LYS A 1 133 ? -25.233 -17.826 25.106 1.00 58.81 133 LYS A CA 1
ATOM 1096 C C . LYS A 1 133 ? -26.740 -18.042 25.291 1.00 58.81 133 LYS A C 1
ATOM 1098 O O . LYS A 1 133 ? -27.120 -19.031 25.906 1.00 58.81 133 LYS A O 1
ATOM 1103 N N . GLN A 1 134 ? -27.577 -17.115 24.825 1.00 52.16 134 GLN A N 1
ATOM 1104 C CA . GLN A 1 134 ? -29.035 -17.148 24.974 1.00 52.16 134 GLN A CA 1
ATOM 1105 C C . GLN A 1 134 ? -29.770 -17.651 23.731 1.00 52.16 134 GLN A C 1
ATOM 1107 O O . GLN A 1 134 ? -30.981 -17.827 23.814 1.00 52.16 134 GLN A O 1
ATOM 1112 N N . ILE A 1 135 ? -29.084 -17.896 22.607 1.00 49.09 135 ILE A N 1
ATOM 1113 C CA . ILE A 1 135 ? -29.679 -18.616 21.475 1.00 49.09 135 ILE A CA 1
ATOM 1114 C C . ILE A 1 135 ? -30.009 -20.032 21.973 1.00 49.09 135 ILE A C 1
ATOM 1116 O O . ILE A 1 135 ? -29.081 -20.794 22.260 1.00 49.09 135 ILE A O 1
ATOM 1120 N N . PRO A 1 136 ? -31.297 -20.404 22.106 1.00 46.50 136 PRO A N 1
ATOM 1121 C CA . PRO A 1 136 ? -31.660 -21.790 22.331 1.00 46.50 136 PRO A CA 1
ATOM 1122 C C . PRO A 1 136 ? -31.198 -22.568 21.104 1.00 46.50 136 PRO A C 1
ATOM 1124 O O . PRO A 1 136 ? -31.341 -22.105 19.972 1.00 46.50 136 PRO A O 1
ATOM 1127 N N . GLU A 1 137 ? -30.658 -23.755 21.330 1.00 48.78 137 GLU A N 1
ATOM 1128 C CA . GLU A 1 137 ? -30.161 -24.693 20.323 1.00 48.78 137 GLU A CA 1
ATOM 1129 C C . GLU A 1 137 ? -31.272 -25.271 19.403 1.00 48.78 137 GLU A C 1
ATOM 1131 O O . GLU A 1 137 ? -31.169 -26.397 18.916 1.00 48.78 137 GLU A O 1
ATOM 1136 N N . GLU A 1 138 ? -32.344 -24.516 19.150 1.00 45.88 138 GLU A N 1
ATOM 1137 C CA . GLU A 1 138 ? -33.573 -24.949 18.485 1.00 45.88 138 GLU A CA 1
ATOM 1138 C C . GLU A 1 138 ? -34.069 -23.906 17.476 1.00 45.88 138 GLU A C 1
ATOM 1140 O O . GLU A 1 138 ? -35.104 -23.260 17.611 1.00 45.88 138 GLU A O 1
ATOM 1145 N N . SER A 1 139 ? -33.331 -23.772 16.388 1.00 60.03 139 SER A N 1
ATOM 1146 C CA . SER A 1 139 ? -33.970 -23.595 15.093 1.00 60.03 139 SER A CA 1
ATOM 1147 C C . SER A 1 139 ? -33.139 -24.398 14.116 1.00 60.03 139 SER A C 1
ATOM 1149 O O . SER A 1 139 ? -31.946 -24.151 13.945 1.00 60.03 139 SER A O 1
ATOM 1151 N N . GLU A 1 140 ? -33.758 -25.403 13.515 1.00 56.25 140 GLU A N 1
ATOM 1152 C CA . GLU A 1 140 ? -33.169 -26.280 12.500 1.00 56.25 140 GLU A CA 1
ATOM 1153 C C . GLU A 1 140 ? -32.466 -25.469 11.391 1.00 56.25 140 GLU A C 1
ATOM 1155 O O . GLU A 1 140 ? -31.430 -25.869 10.865 1.00 56.25 140 GLU A O 1
ATOM 1160 N N . TYR A 1 141 ? -32.953 -24.248 11.143 1.00 54.25 141 TYR A N 1
ATOM 1161 C CA . TYR A 1 141 ? -32.363 -23.254 10.251 1.00 54.25 141 TYR A CA 1
ATOM 1162 C C . TYR A 1 141 ? -31.008 -22.703 10.727 1.00 54.25 141 TYR A C 1
ATOM 1164 O O . TYR A 1 141 ? -30.091 -22.549 9.926 1.00 54.25 141 TYR A O 1
ATOM 1172 N N . VAL A 1 142 ? -30.846 -22.434 12.026 1.00 57.03 142 VAL A N 1
ATOM 1173 C CA . VAL A 1 142 ? -29.581 -21.940 12.599 1.00 57.03 142 VAL A CA 1
ATOM 1174 C C . VAL A 1 142 ? -28.542 -23.060 12.641 1.00 57.03 142 VAL A C 1
ATOM 1176 O O . VAL A 1 142 ? -27.386 -22.815 12.310 1.00 57.03 142 VAL A O 1
ATOM 1179 N N . LYS A 1 143 ? -28.948 -24.304 12.937 1.00 61.88 143 LYS A N 1
ATOM 1180 C CA . LYS A 1 143 ? -28.069 -25.479 12.791 1.00 61.88 143 LYS A CA 1
ATOM 1181 C C . LYS A 1 143 ? -27.644 -25.694 11.338 1.00 61.88 143 LYS A C 1
ATOM 1183 O O . LYS A 1 143 ? -26.470 -25.949 11.097 1.00 61.88 143 LYS A O 1
ATOM 1188 N N . ALA A 1 144 ? -28.555 -25.530 10.378 1.00 64.12 144 ALA A N 1
ATOM 1189 C CA . ALA A 1 144 ? -28.226 -25.619 8.957 1.00 64.12 144 ALA A CA 1
ATOM 1190 C C . ALA A 1 144 ? -27.264 -24.506 8.512 1.00 64.12 144 ALA A C 1
ATOM 1192 O O . ALA A 1 144 ? -26.319 -24.787 7.779 1.00 64.12 144 ALA A O 1
ATOM 1193 N N . LEU A 1 145 ? -27.447 -23.269 8.992 1.00 56.34 145 LEU A N 1
ATOM 1194 C CA . LEU A 1 145 ? -26.535 -22.163 8.684 1.00 56.34 145 LEU A CA 1
ATOM 1195 C C . LEU A 1 145 ? -25.155 -22.354 9.315 1.00 56.34 145 LEU A C 1
ATOM 1197 O O . LEU A 1 145 ? -24.158 -22.133 8.639 1.00 56.34 145 LEU A O 1
ATOM 1201 N N . ILE A 1 146 ? -25.088 -22.787 10.579 1.00 62.78 146 ILE A N 1
ATOM 1202 C CA . ILE A 1 146 ? -23.816 -23.086 11.253 1.00 62.78 146 ILE A CA 1
ATOM 1203 C C . ILE A 1 146 ? -23.118 -24.245 10.543 1.00 62.78 146 ILE A C 1
ATOM 1205 O O . ILE A 1 146 ? -21.941 -24.137 10.236 1.00 62.78 146 ILE A O 1
ATOM 1209 N N . SER A 1 147 ? -23.849 -25.298 10.169 1.00 69.12 147 SER A N 1
ATOM 1210 C CA . SER A 1 147 ? -23.277 -26.422 9.426 1.00 69.12 147 SER A CA 1
ATOM 1211 C C . SER A 1 147 ? -22.802 -26.017 8.026 1.00 69.12 147 SER A C 1
ATOM 1213 O O . SER A 1 147 ? -21.777 -26.519 7.576 1.00 69.12 147 SER A O 1
ATOM 1215 N N . GLN A 1 148 ? -23.496 -25.101 7.341 1.00 58.59 148 GLN A N 1
ATOM 1216 C CA . GLN A 1 148 ? -23.026 -24.530 6.073 1.00 58.59 148 GLN A CA 1
ATOM 1217 C C . GLN A 1 148 ? -21.804 -23.629 6.273 1.00 58.59 148 GLN A C 1
ATOM 1219 O O . GLN A 1 148 ? -20.881 -23.679 5.463 1.00 58.59 148 GLN A O 1
ATOM 1224 N N . MET A 1 149 ? -21.762 -22.835 7.345 1.00 53.28 149 MET A N 1
ATOM 1225 C CA . MET A 1 149 ? -20.593 -22.026 7.691 1.00 53.28 149 MET A CA 1
ATOM 1226 C C . MET A 1 149 ? -19.391 -22.908 8.025 1.00 53.28 149 MET A C 1
ATOM 1228 O O . MET A 1 149 ? -18.316 -22.645 7.502 1.00 53.28 149 MET A O 1
ATOM 1232 N N . ASP A 1 150 ? -19.566 -23.979 8.796 1.00 57.62 150 ASP A N 1
ATOM 1233 C CA . ASP A 1 150 ? -18.503 -24.935 9.118 1.00 57.62 150 ASP A CA 1
ATOM 1234 C C . ASP A 1 150 ? -18.000 -25.656 7.860 1.00 57.62 150 ASP A C 1
ATOM 1236 O O . ASP A 1 150 ? -16.797 -25.846 7.688 1.00 57.62 150 ASP A O 1
ATOM 1240 N N . GLU A 1 151 ? -18.893 -25.994 6.925 1.00 61.06 151 GLU A N 1
ATOM 1241 C CA . GLU A 1 151 ? -18.515 -26.613 5.653 1.00 61.06 151 GLU A CA 1
ATOM 1242 C C . GLU A 1 151 ? -17.766 -25.633 4.729 1.00 61.06 151 GLU A C 1
ATOM 1244 O O . GLU A 1 151 ? -16.814 -26.015 4.042 1.00 61.06 151 GLU A O 1
ATOM 1249 N N . VAL A 1 152 ? -18.151 -24.353 4.732 1.00 53.41 152 VAL A N 1
ATOM 1250 C CA . VAL A 1 152 ? -17.441 -23.283 4.015 1.00 53.41 152 VAL A CA 1
ATOM 1251 C C . VAL A 1 152 ? -16.085 -23.002 4.665 1.00 53.41 152 VAL A C 1
ATOM 1253 O O . VAL A 1 152 ? -15.093 -22.906 3.948 1.00 53.41 152 VAL A O 1
ATOM 1256 N N . VAL A 1 153 ? -15.996 -22.959 5.996 1.00 57.28 153 VAL A N 1
ATOM 1257 C CA . VAL A 1 153 ? -14.737 -22.797 6.745 1.00 57.28 153 VAL A CA 1
ATOM 1258 C C . VAL A 1 153 ? -13.803 -23.984 6.507 1.00 57.28 153 VAL A C 1
ATOM 1260 O O . VAL A 1 153 ? -12.612 -23.783 6.283 1.00 57.28 153 VAL A O 1
ATOM 1263 N N . ALA A 1 154 ? -14.320 -25.213 6.460 1.00 52.44 154 ALA A N 1
ATOM 1264 C CA . ALA A 1 154 ? -13.530 -26.396 6.123 1.00 52.44 154 ALA A CA 1
ATOM 1265 C C . ALA A 1 154 ? -13.005 -26.352 4.676 1.00 52.44 154 ALA A C 1
ATOM 1267 O O . ALA A 1 154 ? -11.840 -26.671 4.434 1.00 52.44 154 ALA A O 1
ATOM 1268 N N . LYS A 1 155 ? -13.825 -25.900 3.714 1.00 54.97 155 LYS A N 1
ATOM 1269 C CA . LYS A 1 155 ? -13.394 -25.680 2.320 1.00 54.97 155 LYS A CA 1
ATOM 1270 C C . LYS A 1 155 ? -12.351 -24.563 2.216 1.00 54.97 155 LYS A C 1
ATOM 1272 O O . LYS A 1 155 ? -11.401 -24.718 1.454 1.00 54.97 155 LYS A O 1
ATOM 1277 N N . ILE A 1 156 ? -12.486 -23.490 2.999 1.00 51.59 156 ILE A N 1
ATOM 1278 C CA . ILE A 1 156 ? -11.502 -22.399 3.086 1.00 51.59 156 ILE A CA 1
ATOM 1279 C C . ILE A 1 156 ? -10.190 -22.906 3.689 1.00 51.59 156 ILE A C 1
ATOM 1281 O O . ILE A 1 156 ? -9.137 -22.645 3.123 1.00 51.59 156 ILE A O 1
ATOM 1285 N N . ASN A 1 157 ? -10.228 -23.687 4.770 1.00 46.44 157 ASN A N 1
ATOM 1286 C CA . ASN A 1 157 ? -9.022 -24.254 5.380 1.00 46.44 157 ASN A CA 1
ATOM 1287 C C . ASN A 1 157 ? -8.307 -25.224 4.433 1.00 46.44 157 ASN A C 1
ATOM 1289 O O . ASN A 1 157 ? -7.100 -25.112 4.248 1.00 46.44 157 ASN A O 1
ATOM 1293 N N . HIS A 1 158 ? -9.043 -26.103 3.748 1.00 53.53 158 HIS A N 1
ATOM 1294 C CA . HIS A 1 158 ? -8.463 -26.974 2.723 1.00 53.53 158 HIS A CA 1
ATOM 1295 C C . HIS A 1 158 ? -7.888 -26.162 1.543 1.00 53.53 158 HIS A C 1
ATOM 1297 O O . HIS A 1 158 ? -6.896 -26.558 0.923 1.00 53.53 158 HIS A O 1
ATOM 1303 N N . GLN A 1 159 ? -8.503 -25.032 1.182 1.00 47.31 159 GLN A N 1
ATOM 1304 C CA . GLN A 1 159 ? -7.946 -24.134 0.172 1.00 47.31 159 GLN A CA 1
ATOM 1305 C C . GLN A 1 159 ? -6.678 -23.442 0.680 1.00 47.31 159 GLN A C 1
ATOM 1307 O O . GLN A 1 159 ? -5.695 -23.449 -0.053 1.00 47.31 159 GLN A O 1
ATOM 1312 N N . ASN A 1 160 ? -6.649 -22.952 1.920 1.00 44.69 160 ASN A N 1
ATOM 1313 C CA . ASN A 1 160 ? -5.467 -22.354 2.543 1.00 44.69 160 ASN A CA 1
ATOM 1314 C C . ASN A 1 160 ? -4.301 -23.345 2.620 1.00 44.69 160 ASN A C 1
ATOM 1316 O O . ASN A 1 160 ? -3.211 -23.015 2.177 1.00 44.69 160 ASN A O 1
ATOM 1320 N N . GLU A 1 161 ? -4.533 -24.592 3.037 1.00 52.34 161 GLU A N 1
ATOM 1321 C CA . GLU A 1 161 ? -3.495 -25.636 3.033 1.00 52.34 161 GLU A CA 1
ATOM 1322 C C . GLU A 1 161 ? -2.958 -25.917 1.618 1.00 52.34 161 GLU A C 1
ATOM 1324 O O . GLU A 1 161 ? -1.762 -26.148 1.419 1.00 52.34 161 GLU A O 1
ATOM 1329 N N . ARG A 1 162 ? -3.828 -25.865 0.599 1.00 52.00 162 ARG A N 1
ATOM 1330 C CA . ARG A 1 162 ? -3.421 -26.002 -0.807 1.00 52.00 162 ARG A CA 1
ATOM 1331 C C . ARG A 1 162 ? -2.648 -24.777 -1.304 1.00 52.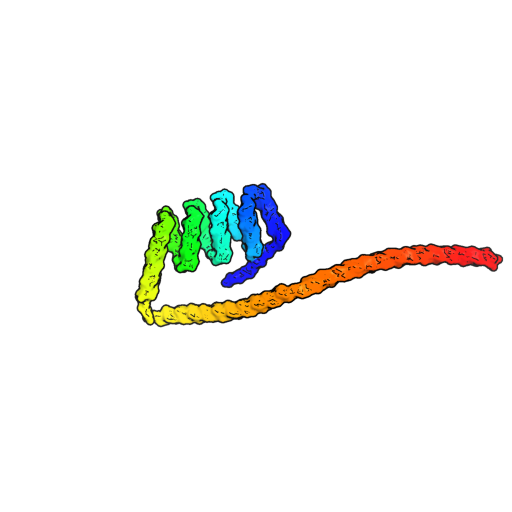00 162 ARG A C 1
ATOM 1333 O O . ARG A 1 162 ? -1.728 -24.956 -2.100 1.00 52.00 162 ARG A O 1
ATOM 1340 N N . TYR A 1 163 ? -2.998 -23.573 -0.858 1.00 40.06 163 TYR A N 1
ATOM 1341 C CA . TYR A 1 163 ? -2.269 -22.339 -1.155 1.00 40.06 163 TYR A CA 1
ATOM 1342 C C . TYR A 1 163 ? -0.912 -22.305 -0.456 1.00 40.06 163 TYR A C 1
ATOM 1344 O O . TYR A 1 163 ? 0.065 -21.969 -1.107 1.00 40.06 163 TYR A O 1
ATOM 1352 N N . ASP A 1 164 ? -0.803 -22.765 0.788 1.00 56.62 164 ASP A N 1
ATOM 1353 C CA . ASP A 1 164 ? 0.474 -22.911 1.493 1.00 56.62 164 ASP A CA 1
ATOM 1354 C C . ASP A 1 164 ? 1.379 -23.931 0.797 1.00 56.62 164 ASP A C 1
ATOM 1356 O O . ASP A 1 164 ? 2.568 -23.683 0.586 1.00 56.62 164 ASP A O 1
ATOM 1360 N N . ALA A 1 165 ? 0.819 -25.060 0.349 1.00 59.62 165 ALA A N 1
ATOM 1361 C CA . ALA A 1 165 ? 1.552 -26.039 -0.450 1.00 59.62 165 ALA A CA 1
ATOM 1362 C C . ALA A 1 165 ? 1.986 -25.478 -1.819 1.00 59.62 165 ALA A C 1
ATOM 1364 O O . ALA A 1 165 ? 3.056 -25.834 -2.322 1.00 59.62 165 ALA A O 1
ATOM 1365 N N . LEU A 1 166 ? 1.178 -24.603 -2.426 1.00 53.09 166 LEU A N 1
ATOM 1366 C CA . LEU A 1 166 ? 1.492 -23.942 -3.692 1.00 53.09 166 LEU A CA 1
ATOM 1367 C C . LEU A 1 166 ? 2.540 -22.834 -3.507 1.00 53.09 166 LEU A C 1
ATOM 1369 O O . LEU A 1 166 ? 3.483 -22.781 -4.286 1.00 53.09 166 LEU A O 1
ATOM 1373 N N . ASN A 1 167 ? 2.431 -22.024 -2.455 1.00 54.53 167 ASN A N 1
ATOM 1374 C CA . ASN A 1 167 ? 3.373 -20.971 -2.074 1.00 54.53 167 ASN A CA 1
ATOM 1375 C C . ASN A 1 167 ? 4.723 -21.552 -1.671 1.00 54.53 167 ASN A C 1
ATOM 1377 O O . ASN A 1 167 ? 5.760 -21.010 -2.034 1.00 54.53 167 ASN A O 1
ATOM 1381 N N . LYS A 1 168 ? 4.734 -22.709 -1.004 1.00 65.81 168 LYS A N 1
ATOM 1382 C CA . LYS A 1 168 ? 5.966 -23.452 -0.746 1.00 65.81 168 LYS A CA 1
ATOM 1383 C C . LYS A 1 168 ? 6.632 -23.907 -2.048 1.00 65.81 168 LYS A C 1
ATOM 1385 O O . LYS A 1 168 ? 7.835 -23.729 -2.195 1.00 65.81 168 LYS A O 1
ATOM 1390 N N . LYS A 1 169 ? 5.861 -24.415 -3.019 1.00 62.97 169 LYS A N 1
ATOM 1391 C CA . LYS A 1 169 ? 6.390 -24.748 -4.355 1.00 62.97 169 LYS A CA 1
ATOM 1392 C C . LYS A 1 169 ? 6.848 -23.518 -5.143 1.00 62.97 169 LYS A C 1
ATOM 1394 O O . LYS A 1 169 ? 7.847 -23.597 -5.845 1.00 62.97 169 LYS A O 1
ATOM 1399 N N . LEU A 1 170 ? 6.142 -22.395 -5.035 1.00 55.84 170 LEU A N 1
ATOM 1400 C CA . LEU A 1 170 ? 6.538 -21.116 -5.631 1.00 55.84 170 LEU A CA 1
ATOM 1401 C C . LEU A 1 170 ? 7.828 -20.590 -5.005 1.00 55.84 170 LEU A C 1
ATOM 1403 O O . LEU A 1 170 ? 8.717 -20.192 -5.740 1.00 55.84 170 LEU A O 1
ATOM 1407 N N . SER A 1 171 ? 7.981 -20.688 -3.685 1.00 58.09 171 SER A N 1
ATOM 1408 C CA . SER A 1 171 ? 9.220 -20.348 -2.985 1.00 58.09 171 SER A CA 1
ATOM 1409 C C . SER A 1 171 ? 10.369 -21.272 -3.396 1.00 58.09 171 SER A C 1
ATOM 1411 O O . SER A 1 171 ? 11.466 -20.798 -3.663 1.00 58.09 171 SER A O 1
ATOM 1413 N N . GLU A 1 172 ? 10.125 -22.577 -3.558 1.00 58.81 172 GLU A N 1
ATOM 1414 C CA . GLU A 1 172 ? 11.112 -23.511 -4.118 1.00 58.81 172 GLU A CA 1
ATOM 1415 C C . GLU A 1 172 ? 11.530 -23.101 -5.551 1.00 58.81 172 GLU A C 1
ATOM 1417 O O . GLU A 1 172 ? 12.723 -23.106 -5.859 1.00 58.81 172 GLU A O 1
ATOM 1422 N N . ILE A 1 173 ? 10.593 -22.639 -6.392 1.00 57.50 173 ILE A N 1
ATOM 1423 C CA . ILE A 1 173 ? 10.877 -22.088 -7.733 1.00 57.50 173 ILE A CA 1
ATOM 1424 C C . ILE A 1 173 ? 11.627 -20.745 -7.651 1.00 57.50 173 ILE A C 1
ATOM 1426 O O . ILE A 1 173 ? 12.597 -20.545 -8.375 1.00 57.50 173 ILE A O 1
ATOM 1430 N N . GLU A 1 174 ? 11.265 -19.837 -6.747 1.00 53.06 174 GLU A N 1
ATOM 1431 C CA . GLU A 1 174 ? 11.965 -18.560 -6.543 1.00 53.06 174 GLU A CA 1
ATOM 1432 C C . GLU A 1 174 ? 13.371 -18.747 -5.962 1.00 53.06 174 GLU A C 1
ATOM 1434 O O . GLU A 1 174 ? 14.270 -17.959 -6.252 1.00 53.06 174 GLU A O 1
ATOM 1439 N N . THR A 1 175 ? 13.599 -19.798 -5.168 1.00 50.25 175 THR A N 1
ATOM 1440 C CA . THR A 1 175 ? 14.939 -20.173 -4.695 1.00 50.25 175 THR A CA 1
ATOM 1441 C C . THR A 1 175 ? 15.785 -20.866 -5.760 1.00 50.25 175 THR A C 1
ATOM 1443 O O . THR A 1 175 ? 17.003 -20.922 -5.594 1.00 50.25 175 THR A O 1
ATOM 1446 N N . SER A 1 176 ? 15.209 -21.272 -6.900 1.00 50.38 176 SER A N 1
ATOM 1447 C CA . SER A 1 176 ? 15.959 -21.697 -8.095 1.00 50.38 176 SER A CA 1
ATOM 1448 C C . SER A 1 176 ? 16.594 -20.512 -8.855 1.00 50.38 176 SER A C 1
ATOM 1450 O O . SER A 1 176 ? 16.661 -20.465 -10.079 1.00 50.38 176 SER A O 1
ATOM 1452 N N . LYS A 1 177 ? 17.161 -19.560 -8.098 1.00 51.09 177 LYS A N 1
ATOM 1453 C CA . LYS A 1 177 ? 18.025 -18.450 -8.544 1.00 51.09 177 LYS A CA 1
ATOM 1454 C C . LYS A 1 177 ? 19.265 -18.883 -9.340 1.00 51.09 177 LYS A C 1
ATOM 1456 O O . LYS A 1 177 ? 20.014 -18.024 -9.804 1.00 51.09 177 LYS A O 1
ATOM 1461 N N . ASP A 1 178 ? 19.477 -20.180 -9.545 1.00 53.06 178 ASP A N 1
ATOM 1462 C CA . ASP A 1 178 ? 20.471 -20.689 -10.488 1.00 53.06 178 ASP A CA 1
ATOM 1463 C C . ASP A 1 178 ? 20.196 -20.223 -11.932 1.00 53.06 178 ASP A C 1
ATOM 1465 O O . ASP A 1 178 ? 21.142 -20.029 -12.701 1.00 53.06 178 ASP A O 1
ATOM 1469 N N . ASP A 1 179 ? 18.942 -19.917 -12.281 1.00 57.59 179 ASP A N 1
ATOM 1470 C CA . ASP A 1 179 ? 18.584 -19.438 -13.620 1.00 57.59 179 ASP A CA 1
ATOM 1471 C C . ASP A 1 179 ? 19.010 -17.986 -13.891 1.00 57.59 179 ASP A C 1
ATOM 1473 O O . ASP A 1 179 ? 19.340 -17.647 -15.029 1.00 57.59 179 ASP A O 1
ATOM 1477 N N . GLU A 1 180 ? 19.104 -17.121 -12.874 1.00 60.97 180 GLU A N 1
ATOM 1478 C CA . GLU A 1 180 ? 19.549 -15.732 -13.064 1.00 60.97 180 GLU A CA 1
ATOM 1479 C C . GLU A 1 180 ? 21.063 -15.659 -13.317 1.00 60.97 180 GLU A C 1
ATOM 1481 O O . GLU A 1 180 ? 21.508 -14.969 -14.236 1.00 60.97 180 GLU A O 1
ATOM 1486 N N . GLY A 1 181 ? 21.850 -16.479 -12.611 1.00 65.94 181 GLY A N 1
ATOM 1487 C CA . GLY A 1 181 ? 23.290 -16.611 -12.854 1.00 65.94 181 GLY A CA 1
ATOM 1488 C C . GLY A 1 181 ? 23.623 -17.294 -14.188 1.00 65.94 181 GLY A C 1
ATOM 1489 O O . GLY A 1 181 ? 24.622 -16.965 -14.834 1.00 65.94 181 GLY A O 1
ATOM 1490 N N . VAL A 1 182 ? 22.797 -18.240 -14.648 1.00 68.38 182 VAL A N 1
ATOM 1491 C CA . VAL A 1 182 ? 22.907 -18.795 -16.011 1.00 68.38 182 VAL A CA 1
ATOM 1492 C C . VAL A 1 182 ? 22.538 -17.738 -17.054 1.00 68.38 182 VAL A C 1
ATOM 1494 O O . VAL A 1 182 ? 23.262 -17.594 -18.042 1.00 68.38 182 VAL A O 1
ATOM 1497 N N . ARG A 1 183 ? 21.487 -16.943 -16.818 1.00 65.12 183 ARG A N 1
ATOM 1498 C CA . ARG A 1 183 ? 21.070 -15.869 -17.729 1.00 65.12 183 ARG A CA 1
ATOM 1499 C C . ARG A 1 183 ? 22.124 -14.770 -17.844 1.00 65.12 183 ARG A C 1
ATOM 1501 O O . ARG A 1 183 ? 22.449 -14.384 -18.962 1.00 65.12 183 ARG A O 1
ATOM 1508 N N . GLU A 1 184 ? 22.710 -14.310 -16.739 1.00 73.88 184 GLU A N 1
ATOM 1509 C CA . GLU A 1 184 ? 23.806 -13.328 -16.766 1.00 73.88 184 GLU A CA 1
ATOM 1510 C C . GLU A 1 184 ? 25.039 -13.858 -17.504 1.00 73.88 184 GLU A C 1
ATOM 1512 O O . GLU A 1 184 ? 25.613 -13.147 -18.333 1.00 73.88 184 GLU A O 1
ATOM 1517 N N . ARG A 1 185 ? 25.420 -15.122 -17.266 1.00 80.75 185 ARG A N 1
ATOM 1518 C CA . ARG A 1 185 ? 26.524 -15.760 -18.001 1.00 80.75 185 ARG A CA 1
ATOM 1519 C C . ARG A 1 185 ? 26.248 -15.828 -19.501 1.00 80.75 185 ARG A C 1
ATOM 1521 O O . ARG A 1 185 ? 27.116 -15.446 -20.279 1.00 80.75 185 ARG A O 1
ATOM 1528 N N . LEU A 1 186 ? 25.048 -16.247 -19.904 1.00 76.56 186 LEU A N 1
ATOM 1529 C CA . LEU A 1 186 ? 24.650 -16.322 -21.315 1.00 76.56 186 LEU A CA 1
ATOM 1530 C C . LEU A 1 186 ? 24.572 -14.944 -21.984 1.00 76.56 186 LEU A C 1
ATOM 1532 O O . LEU A 1 186 ? 24.939 -14.808 -23.150 1.00 76.56 186 LEU A O 1
ATOM 1536 N N . VAL A 1 187 ? 24.111 -13.914 -21.271 1.00 77.88 187 VAL A N 1
ATOM 1537 C CA . VAL A 1 187 ? 24.089 -12.534 -21.784 1.00 77.88 187 VAL A CA 1
ATOM 1538 C C . VAL A 1 187 ? 25.512 -12.030 -22.009 1.00 77.88 187 VAL A C 1
ATOM 1540 O O . VAL A 1 187 ? 25.801 -11.501 -23.081 1.00 77.88 187 VAL A O 1
ATOM 1543 N N . LYS A 1 188 ? 26.412 -12.245 -21.045 1.00 84.31 188 LYS A N 1
ATOM 1544 C CA . LYS A 1 188 ? 27.815 -11.836 -21.165 1.00 84.31 188 LYS A CA 1
ATOM 1545 C C . LYS A 1 188 ? 28.532 -12.572 -22.300 1.00 84.31 188 LYS A C 1
ATOM 1547 O O . LYS A 1 188 ? 29.205 -11.942 -23.107 1.00 84.31 188 LYS A O 1
ATOM 1552 N N . GLU A 1 189 ? 28.325 -13.882 -22.418 1.00 86.06 189 GLU A N 1
ATOM 1553 C CA . GLU A 1 189 ? 28.913 -14.680 -23.499 1.00 86.06 189 GLU A CA 1
ATOM 1554 C C . GLU A 1 189 ? 28.406 -14.243 -24.885 1.00 86.06 189 GLU A C 1
ATOM 1556 O O . GLU A 1 189 ? 29.180 -14.203 -25.842 1.00 86.06 189 GLU A O 1
ATOM 1561 N N . ASN A 1 190 ? 27.125 -13.876 -25.009 1.00 78.94 190 ASN A N 1
ATOM 1562 C CA . ASN A 1 190 ? 26.595 -13.327 -26.260 1.00 78.94 190 ASN A CA 1
ATOM 1563 C C . ASN A 1 190 ? 27.207 -11.963 -26.599 1.00 78.94 190 ASN A C 1
ATOM 1565 O O . ASN A 1 190 ? 27.607 -11.753 -27.741 1.00 78.94 190 ASN A O 1
ATOM 1569 N N . GLN A 1 191 ? 27.354 -11.070 -25.618 1.00 81.44 191 GLN A N 1
ATOM 1570 C CA . GLN A 1 191 ? 28.003 -9.771 -25.828 1.00 81.44 191 GLN A CA 1
ATOM 1571 C C . GLN A 1 191 ? 29.457 -9.924 -26.304 1.00 81.44 191 GLN A C 1
ATOM 1573 O O . GLN A 1 191 ? 29.881 -9.231 -27.233 1.00 81.44 191 GLN A O 1
ATOM 1578 N N . ASP A 1 192 ? 30.205 -10.864 -25.721 1.00 87.44 192 ASP A N 1
ATOM 1579 C CA . ASP A 1 192 ? 31.585 -11.150 -26.124 1.00 87.44 192 ASP A CA 1
ATOM 1580 C C . ASP A 1 192 ? 31.656 -11.715 -27.558 1.00 87.44 192 ASP A C 1
ATOM 1582 O O . ASP A 1 192 ? 32.530 -11.334 -28.346 1.00 87.44 192 ASP A O 1
ATOM 1586 N N . LYS A 1 193 ? 30.708 -12.585 -27.938 1.00 86.00 193 LYS A N 1
ATOM 1587 C CA . LYS A 1 193 ? 30.605 -13.118 -29.309 1.00 86.00 193 LYS A CA 1
ATOM 1588 C C . LYS A 1 193 ? 30.254 -12.034 -30.326 1.00 86.00 193 LYS A C 1
ATOM 1590 O O . LYS A 1 193 ? 30.877 -11.998 -31.387 1.00 86.00 193 LYS A O 1
ATOM 1595 N N . ASP A 1 194 ? 29.34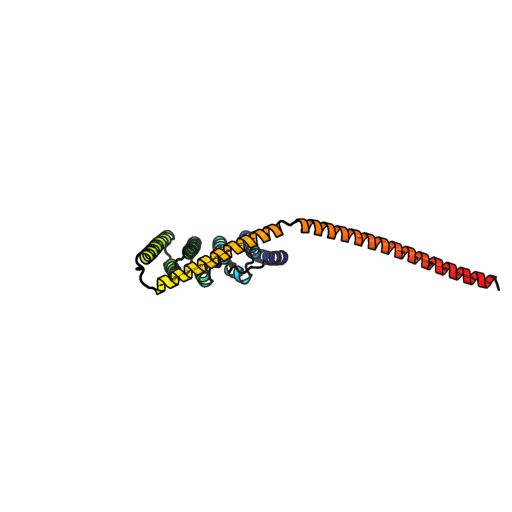0 -11.123 -30.006 1.00 81.62 194 ASP A N 1
ATOM 1596 C CA . ASP A 1 194 ? 28.985 -10.002 -30.887 1.00 81.62 194 ASP A CA 1
ATOM 1597 C C . ASP A 1 194 ? 30.169 -9.049 -31.110 1.00 81.62 194 ASP A C 1
ATOM 1599 O O . ASP A 1 194 ? 30.400 -8.570 -32.228 1.00 81.62 194 ASP A O 1
ATOM 1603 N N . ALA A 1 195 ? 30.978 -8.803 -30.075 1.00 86.88 195 ALA A N 1
ATOM 1604 C CA . ALA A 1 195 ? 32.208 -8.025 -30.205 1.00 86.88 195 ALA A CA 1
ATOM 1605 C C . ALA A 1 195 ? 33.223 -8.715 -31.136 1.00 86.88 195 ALA A C 1
ATOM 1607 O O . ALA A 1 195 ? 33.836 -8.062 -31.991 1.00 86.88 195 ALA A O 1
ATOM 1608 N N . LEU A 1 196 ? 33.369 -10.039 -31.020 1.00 90.12 196 LEU A N 1
ATOM 1609 C CA . LEU A 1 196 ? 34.254 -10.822 -31.881 1.00 90.12 196 LEU A CA 1
ATOM 1610 C C . LEU A 1 196 ? 33.778 -10.833 -33.340 1.00 90.12 196 LEU A C 1
ATOM 1612 O O . LEU A 1 196 ? 34.595 -10.637 -34.242 1.00 90.12 196 LEU A O 1
ATOM 1616 N N . ILE A 1 197 ? 32.474 -11.003 -33.575 1.00 86.06 197 ILE A N 1
ATOM 1617 C CA . ILE A 1 197 ? 31.872 -10.970 -34.916 1.00 86.06 197 ILE A CA 1
ATOM 1618 C C . ILE A 1 197 ? 32.117 -9.610 -35.573 1.00 86.06 197 ILE A C 1
ATOM 1620 O O . ILE A 1 197 ? 32.567 -9.556 -36.716 1.00 86.06 197 ILE A O 1
ATOM 1624 N N . ASN A 1 198 ? 31.911 -8.508 -34.848 1.00 85.25 198 ASN A N 1
ATOM 1625 C CA . ASN A 1 198 ? 32.186 -7.168 -35.371 1.00 85.25 198 ASN A CA 1
ATOM 1626 C C . ASN A 1 198 ? 33.665 -6.972 -35.737 1.00 85.25 198 ASN A C 1
ATOM 1628 O O . ASN A 1 198 ? 33.985 -6.383 -36.772 1.00 85.25 198 ASN A O 1
ATOM 1632 N N . SER A 1 199 ? 34.579 -7.498 -34.920 1.00 88.94 199 SER A N 1
ATOM 1633 C CA . SER A 1 199 ? 36.014 -7.477 -35.220 1.00 88.94 199 SER A CA 1
ATOM 1634 C C . SER A 1 199 ? 36.341 -8.267 -36.495 1.00 88.94 199 SER A C 1
ATOM 1636 O O . SER A 1 199 ? 37.000 -7.750 -37.400 1.00 88.94 199 SER A O 1
ATOM 1638 N N . GLN A 1 200 ? 35.809 -9.485 -36.623 1.00 90.31 200 GLN A N 1
ATOM 1639 C CA . GLN A 1 200 ? 35.995 -10.317 -37.815 1.00 90.31 200 GLN A CA 1
ATOM 1640 C C . GLN A 1 200 ? 35.386 -9.681 -39.068 1.00 90.31 200 GLN A C 1
ATOM 1642 O O . GLN A 1 200 ? 36.005 -9.716 -40.131 1.00 90.31 200 GLN A O 1
ATOM 1647 N N . GLN A 1 201 ? 34.220 -9.042 -38.951 1.00 85.19 201 GLN A N 1
ATOM 1648 C CA . GLN A 1 201 ? 33.587 -8.321 -40.052 1.00 85.19 201 GLN A CA 1
ATOM 1649 C C . GLN A 1 201 ? 34.463 -7.157 -40.534 1.00 85.19 201 GLN A C 1
ATOM 1651 O O . GLN A 1 201 ? 34.611 -6.946 -41.739 1.00 85.19 201 GLN A O 1
ATOM 1656 N N . ASN A 1 202 ? 35.099 -6.431 -39.612 1.00 90.06 202 ASN A N 1
ATOM 1657 C CA . ASN A 1 202 ? 36.036 -5.365 -39.960 1.00 90.06 202 ASN A CA 1
ATOM 1658 C C . ASN A 1 202 ? 37.275 -5.899 -40.690 1.00 90.06 202 ASN A C 1
ATOM 1660 O O . ASN A 1 202 ? 37.700 -5.306 -41.685 1.00 90.06 202 ASN A O 1
ATOM 1664 N N . GLU A 1 203 ? 37.836 -7.022 -40.245 1.00 90.25 203 GLU A N 1
ATOM 1665 C CA . GLU A 1 203 ? 38.968 -7.662 -40.926 1.00 90.25 203 GLU A CA 1
ATOM 1666 C C . GLU A 1 203 ? 38.579 -8.208 -42.308 1.00 90.25 203 GLU A C 1
ATOM 1668 O O . GLU A 1 203 ? 39.303 -7.992 -43.282 1.00 90.25 203 GLU A O 1
ATOM 1673 N N . LEU A 1 204 ? 37.395 -8.815 -42.446 1.00 90.75 204 LEU A N 1
ATOM 1674 C CA . LEU A 1 204 ? 36.853 -9.239 -43.741 1.00 90.75 204 LEU A CA 1
ATOM 1675 C C . LEU A 1 204 ? 36.665 -8.061 -44.698 1.00 90.75 204 LEU A C 1
ATOM 1677 O O . LEU A 1 204 ? 37.007 -8.171 -45.878 1.00 90.75 204 LEU A O 1
ATOM 1681 N N . ASN A 1 205 ? 36.175 -6.922 -44.209 1.00 89.44 205 ASN A N 1
ATOM 1682 C CA . ASN A 1 205 ? 36.031 -5.712 -45.017 1.00 89.44 205 ASN A CA 1
ATOM 1683 C C . ASN A 1 205 ? 37.398 -5.190 -45.489 1.00 89.44 205 ASN A C 1
ATOM 1685 O O . ASN A 1 205 ? 37.557 -4.849 -46.665 1.00 89.44 205 ASN A O 1
ATOM 1689 N N . LYS A 1 206 ? 38.414 -5.185 -44.613 1.00 91.19 206 LYS A N 1
ATOM 1690 C CA . LYS A 1 206 ? 39.791 -4.818 -44.989 1.00 91.19 206 LYS A CA 1
ATOM 1691 C C . LYS A 1 206 ? 40.350 -5.769 -46.044 1.00 91.19 206 LYS A C 1
ATOM 1693 O O . LYS A 1 206 ? 40.818 -5.299 -47.082 1.00 91.19 206 LYS A O 1
ATOM 1698 N N . ALA A 1 207 ? 40.257 -7.079 -45.820 1.00 89.19 207 ALA A N 1
ATOM 1699 C CA . ALA A 1 207 ? 40.728 -8.092 -46.761 1.00 89.19 207 ALA A CA 1
ATOM 1700 C C . ALA A 1 207 ? 40.018 -7.976 -48.118 1.00 89.19 207 ALA A C 1
ATOM 1702 O O . ALA A 1 207 ? 40.674 -7.971 -49.159 1.00 89.19 207 ALA A O 1
ATOM 1703 N N . SER A 1 208 ? 38.698 -7.776 -48.112 1.00 85.25 208 SER A N 1
ATOM 1704 C CA . SER A 1 208 ? 37.899 -7.552 -49.323 1.00 85.25 208 SER A CA 1
ATOM 1705 C C . SER A 1 208 ? 38.352 -6.302 -50.080 1.00 85.25 208 SER A C 1
ATOM 1707 O O . SER A 1 208 ? 38.500 -6.344 -51.302 1.00 85.25 208 SER A O 1
ATOM 1709 N N . SER A 1 209 ? 38.658 -5.210 -49.368 1.00 88.62 209 SER A N 1
ATOM 1710 C CA . SER A 1 209 ? 39.190 -3.986 -49.983 1.00 88.62 209 SER A CA 1
ATOM 1711 C C . SER A 1 209 ? 40.564 -4.199 -50.630 1.00 88.62 209 SER A C 1
ATOM 1713 O O . SER A 1 209 ? 40.853 -3.619 -51.677 1.00 88.62 209 SER A O 1
ATOM 1715 N N . THR A 1 210 ? 41.404 -5.053 -50.042 1.00 89.44 210 THR A N 1
ATOM 1716 C CA . THR A 1 210 ? 42.717 -5.411 -50.593 1.00 89.44 210 THR A CA 1
ATOM 1717 C C . THR A 1 210 ? 42.575 -6.305 -51.823 1.00 89.44 210 THR A C 1
ATOM 1719 O O . THR A 1 210 ? 43.241 -6.066 -52.828 1.00 89.44 210 THR A O 1
ATOM 1722 N N . ILE A 1 211 ? 41.673 -7.293 -51.786 1.00 89.81 211 ILE A N 1
ATOM 1723 C CA . ILE A 1 211 ? 41.376 -8.162 -52.936 1.00 89.81 211 ILE A CA 1
ATOM 1724 C C . ILE A 1 211 ? 40.864 -7.337 -54.120 1.00 89.81 211 ILE A C 1
ATOM 1726 O O . ILE A 1 211 ? 41.290 -7.578 -55.246 1.00 89.81 211 ILE A O 1
ATOM 1730 N N . ALA A 1 212 ? 39.988 -6.356 -53.879 1.00 88.69 212 ALA A N 1
ATOM 1731 C CA . ALA A 1 212 ? 39.495 -5.466 -54.928 1.00 88.69 212 ALA A CA 1
ATOM 1732 C C . ALA A 1 212 ? 40.644 -4.703 -55.611 1.00 88.69 212 ALA A C 1
ATOM 1734 O O . ALA A 1 212 ? 40.762 -4.750 -56.831 1.00 88.69 212 ALA A O 1
ATOM 1735 N N . ARG A 1 213 ? 41.557 -4.105 -54.831 1.00 89.81 213 ARG A N 1
ATOM 1736 C CA . ARG A 1 213 ? 42.732 -3.405 -55.384 1.00 89.81 213 ARG A CA 1
ATOM 1737 C C . ARG A 1 213 ? 43.637 -4.325 -56.200 1.00 89.81 213 ARG A C 1
ATOM 1739 O O . ARG A 1 213 ? 44.044 -3.965 -57.295 1.00 89.81 213 ARG A O 1
ATOM 1746 N N . LEU A 1 214 ? 43.926 -5.524 -55.691 1.00 91.19 214 LEU A N 1
ATOM 1747 C CA . LEU A 1 214 ? 44.760 -6.491 -56.409 1.00 91.19 214 LEU A CA 1
ATOM 1748 C C . LEU A 1 214 ? 44.109 -6.956 -57.717 1.00 91.19 214 LEU A C 1
ATOM 1750 O O . LEU A 1 214 ? 44.815 -7.157 -58.702 1.00 91.19 214 LEU A O 1
ATOM 1754 N N . ARG A 1 215 ? 42.778 -7.110 -57.753 1.00 88.88 215 ARG A N 1
ATOM 1755 C CA . ARG A 1 215 ? 42.044 -7.412 -58.992 1.00 88.88 215 ARG A CA 1
ATOM 1756 C C . ARG A 1 215 ? 42.171 -6.283 -60.009 1.00 88.88 215 ARG A C 1
ATOM 1758 O O . ARG A 1 215 ? 42.477 -6.572 -61.163 1.00 88.88 215 ARG A O 1
ATOM 1765 N N . ASP A 1 216 ? 42.011 -5.033 -59.578 1.00 90.44 216 ASP A N 1
ATOM 1766 C CA . ASP A 1 216 ? 42.186 -3.865 -60.450 1.00 90.44 216 ASP A CA 1
ATOM 1767 C C . ASP A 1 216 ? 43.614 -3.793 -61.016 1.00 90.44 216 ASP A C 1
ATOM 1769 O O . ASP A 1 216 ? 43.812 -3.499 -62.197 1.00 90.44 216 ASP A O 1
ATOM 1773 N N . ASP A 1 217 ? 44.621 -4.089 -60.190 1.00 90.88 217 ASP A N 1
ATOM 1774 C CA . ASP A 1 217 ? 46.026 -4.093 -60.605 1.00 90.88 217 ASP A CA 1
ATOM 1775 C C . ASP A 1 217 ? 46.341 -5.234 -61.585 1.00 90.88 217 ASP A C 1
ATOM 1777 O O . ASP A 1 217 ? 47.070 -5.022 -62.558 1.00 90.88 217 ASP A O 1
ATOM 1781 N N . ILE A 1 218 ? 45.771 -6.428 -61.376 1.00 90.25 218 ILE A N 1
ATOM 1782 C CA . ILE A 1 218 ? 45.881 -7.551 -62.321 1.00 90.25 218 ILE A CA 1
ATOM 1783 C C . ILE A 1 218 ? 45.223 -7.188 -63.655 1.00 90.25 218 ILE A C 1
ATOM 1785 O O . ILE A 1 218 ? 45.837 -7.387 -64.699 1.00 90.25 218 ILE A O 1
ATOM 1789 N N . GLU A 1 219 ? 44.021 -6.604 -63.646 1.00 89.19 219 GLU A N 1
ATOM 1790 C CA . GLU A 1 219 ? 43.322 -6.225 -64.879 1.00 89.19 219 GLU A CA 1
ATOM 1791 C C . GLU A 1 219 ? 44.097 -5.160 -65.673 1.00 89.19 219 GLU A C 1
ATOM 1793 O O . GLU A 1 219 ? 44.180 -5.227 -66.905 1.00 89.19 219 GLU A O 1
ATOM 1798 N N . LYS A 1 220 ? 44.704 -4.187 -64.982 1.00 89.38 220 LYS A N 1
ATOM 1799 C CA . LYS A 1 220 ? 45.599 -3.206 -65.614 1.00 89.38 220 LYS A CA 1
ATOM 1800 C C . LYS A 1 220 ? 46.809 -3.883 -66.251 1.00 89.38 220 LYS A C 1
ATOM 1802 O O . LYS A 1 220 ? 47.091 -3.615 -67.418 1.00 89.38 220 LYS A O 1
ATOM 1807 N N . LYS A 1 221 ? 47.478 -4.787 -65.528 1.00 87.44 221 LYS A N 1
ATOM 1808 C CA . LYS A 1 221 ? 48.635 -5.523 -66.056 1.00 87.44 221 LYS A CA 1
ATOM 1809 C C . LYS A 1 221 ? 48.277 -6.418 -67.240 1.00 87.44 221 LYS A C 1
ATOM 1811 O O . LYS A 1 221 ? 49.020 -6.436 -68.216 1.00 87.44 221 LYS A O 1
ATOM 1816 N N . ASP A 1 222 ? 47.136 -7.100 -67.209 1.00 86.75 222 ASP A N 1
ATOM 1817 C CA . ASP A 1 222 ? 46.659 -7.914 -68.335 1.00 86.75 222 ASP A CA 1
ATOM 1818 C C . ASP A 1 222 ? 46.392 -7.063 -69.584 1.00 86.75 222 ASP A C 1
ATOM 1820 O O . ASP A 1 222 ? 46.736 -7.462 -70.701 1.00 86.75 222 ASP A O 1
ATOM 1824 N N . LYS A 1 223 ? 45.814 -5.864 -69.419 1.00 86.38 223 LYS A N 1
ATOM 1825 C CA . LYS A 1 223 ? 45.628 -4.909 -70.525 1.00 86.38 223 LYS A CA 1
ATOM 1826 C C . LYS A 1 223 ? 46.962 -4.417 -71.089 1.00 86.38 223 LYS A C 1
ATOM 1828 O O . LYS A 1 223 ? 47.081 -4.280 -72.305 1.00 86.38 223 LYS A O 1
ATOM 1833 N N . GLU A 1 224 ? 47.951 -4.155 -70.239 1.00 82.38 224 GLU A N 1
ATOM 1834 C CA . GLU A 1 224 ? 49.298 -3.758 -70.670 1.00 82.38 224 GLU A CA 1
ATOM 1835 C C . GLU A 1 224 ? 50.036 -4.890 -71.393 1.00 82.38 224 GLU A C 1
ATOM 1837 O O . GLU A 1 224 ? 50.613 -4.649 -72.451 1.00 82.38 224 GLU A O 1
ATOM 1842 N N . MET A 1 225 ? 49.966 -6.128 -70.893 1.00 78.25 225 MET A N 1
ATOM 1843 C CA . MET A 1 225 ? 50.568 -7.286 -71.563 1.00 78.25 225 MET A CA 1
ATOM 1844 C C . MET A 1 225 ? 49.950 -7.543 -72.937 1.00 78.25 225 MET A C 1
ATOM 1846 O O . MET A 1 225 ? 50.687 -7.785 -73.887 1.00 78.25 225 MET A O 1
ATOM 1850 N N . LYS A 1 226 ? 48.620 -7.433 -73.077 1.00 81.00 226 LYS A N 1
ATOM 1851 C CA . LYS A 1 226 ? 47.959 -7.540 -74.390 1.00 81.00 226 LYS A CA 1
ATOM 1852 C C . LYS A 1 226 ? 48.452 -6.480 -75.377 1.00 81.00 226 LYS A C 1
ATOM 1854 O O . LYS A 1 226 ? 48.652 -6.797 -76.536 1.00 81.00 226 LYS A O 1
ATOM 1859 N N . ARG A 1 227 ? 48.707 -5.251 -74.916 1.00 76.56 227 ARG A N 1
ATOM 1860 C CA . ARG A 1 227 ? 49.242 -4.164 -75.758 1.00 76.56 227 ARG A CA 1
ATOM 1861 C C . ARG A 1 227 ? 50.711 -4.327 -76.144 1.00 76.56 227 ARG A C 1
ATOM 1863 O O . ARG A 1 227 ? 51.132 -3.704 -77.105 1.00 76.56 227 ARG A O 1
ATOM 1870 N N . MET A 1 228 ? 51.491 -5.079 -75.369 1.00 73.62 228 MET A N 1
ATOM 1871 C CA . MET A 1 228 ? 52.901 -5.366 -75.667 1.00 73.62 228 MET A CA 1
ATOM 1872 C C . MET A 1 228 ? 53.100 -6.665 -76.465 1.00 73.62 228 MET A C 1
ATOM 1874 O O . MET A 1 228 ? 54.223 -6.948 -76.872 1.00 73.62 228 MET A O 1
ATOM 1878 N N . GLY A 1 229 ? 52.045 -7.470 -76.632 1.00 62.72 229 GLY A N 1
ATOM 1879 C CA . GLY A 1 229 ? 52.051 -8.714 -77.408 1.00 62.72 229 GLY A CA 1
ATOM 1880 C C . GLY A 1 229 ? 51.483 -8.598 -78.829 1.00 62.72 229 GLY A C 1
ATOM 1881 O O . GLY A 1 229 ? 51.620 -9.560 -79.583 1.00 62.72 229 GLY A O 1
ATOM 1882 N N . ASP A 1 230 ? 50.867 -7.460 -79.168 1.00 52.41 230 ASP A N 1
ATOM 1883 C CA . ASP A 1 230 ? 50.527 -7.035 -80.539 1.00 52.41 230 ASP A CA 1
ATOM 1884 C C . ASP A 1 230 ? 51.717 -6.293 -81.180 1.00 52.41 230 ASP A C 1
ATOM 1886 O O . ASP A 1 230 ? 51.926 -6.448 -82.406 1.00 52.41 230 ASP A O 1
#

Sequence (230 aa):
MEENREPLSAIAIEKKLQLLRNKHFSEDTIALVKSDYEYGLKEEEISLYLNKSYDIEQMKILSECLHKDVPKDMIDIIKNTKYSVHQMQVSLEFYEKGVPVQTIKEVMDKGEKPITMRRLYEEVLEQLNKVKKQIPEESEYVKALISQMDEVVAKINHQNERYDALNKKLSEIETSKDDEGVRERLVKENQDKDALINSQQNELNKASSTIARLRDDIEKKDKEMKRMGD

pLDDT: mean 75.81, std 15.3, range [40.06, 94.69]

Foldseek 3Di:
DPPPQDADDPVVLVVVLVVCVVVVDDPLLSVLSSVLSVSRDDPVQLVLLPDPLDDSLLSVLSSVCVVVVPDPLLSVLLNPSVDDSLLSVLSVVLVVVVNDSVQSSVLVVVVDDSVVSVVVSVVVVVVVVVVVVPPDPDDVVVVVVVVVVVVVVVVVVVVVVVVVVVVVVVVVVVVVCVVVVVVVVVVVVVVVVVVVVVVVVVVVVVVVVVVVVVVVVVVVVVVVVVVVVD